Protein AF-A0A932FHX2-F1 (afdb_monomer)

Solvent-accessible surface area (backbone atoms only — not comparable to full-atom values): 9506 Å² total; per-residue (Å²): 110,70,67,60,50,51,52,53,51,50,49,50,50,60,70,70,46,79,75,86,64,74,35,73,62,34,55,29,79,72,41,33,51,66,53,54,38,64,79,37,70,92,52,62,41,68,72,23,31,58,41,79,40,75,70,59,49,22,28,48,18,42,68,48,44,92,53,86,52,43,35,56,42,77,34,84,57,17,76,20,73,84,25,29,39,27,40,31,41,42,43,36,64,62,86,53,55,62,47,43,71,24,90,70,18,44,25,28,40,21,81,89,62,50,29,33,20,24,47,88,32,40,18,36,41,41,68,82,29,15,75,35,76,30,11,34,30,16,23,14,36,38,23,41,94,86,21,37,33,33,38,28,53,60,42,77,31,82,33,56,70,47,40,54,82,93,43,89,91,59,66,78,59,78,35,99,55,72,86,120

Mean predicted aligned error: 5.81 Å

Nearest PDB structures (foldseek):
  5cxm-assembly2_D  TM=7.353E-01  e=5.040E-05  Synechocystis sp. PCC 6803 substr. Kazusa
  1g8j-assembly1_B  TM=6.253E-01  e=1.851E-04  Alcaligenes faecalis
  1rfs-assembly1_A  TM=6.704E-01  e=5.305E-04  Spinacia oleracea
  1g8k-assembly1_B  TM=5.925E-01  e=1.740E-04  Alcaligenes faecalis
  8ed4-assembly1_D  TM=5.096E-01  e=3.038E-04  Pseudorhizobium banfieldiae

Structure (mmCIF, N/CA/C/O backbone):
data_AF-A0A932FHX2-F1
#
_entry.id   AF-A0A932FHX2-F1
#
loop_
_atom_site.group_PDB
_atom_site.id
_atom_site.type_symbol
_atom_site.label_atom_id
_atom_site.label_alt_id
_atom_site.label_comp_id
_atom_site.label_asym_id
_atom_site.label_entity_id
_atom_site.label_seq_id
_atom_site.pdbx_PDB_ins_code
_atom_site.Cartn_x
_atom_site.Cartn_y
_atom_site.Cartn_z
_atom_site.occupancy
_atom_site.B_iso_or_equiv
_atom_site.auth_seq_id
_atom_site.auth_comp_id
_atom_site.auth_asym_id
_atom_site.auth_atom_id
_atom_site.pdbx_PDB_model_num
ATOM 1 N N . MET A 1 1 ? 13.760 -35.093 34.734 1.00 67.12 1 MET A N 1
ATOM 2 C CA . MET A 1 1 ? 12.750 -35.652 33.805 1.00 67.12 1 MET A CA 1
ATOM 3 C C . MET A 1 1 ? 11.421 -34.905 33.852 1.00 67.12 1 MET A C 1
ATOM 5 O O . MET A 1 1 ? 11.018 -34.406 32.815 1.00 67.12 1 MET A O 1
ATOM 9 N N . ALA A 1 2 ? 10.756 -34.786 35.012 1.00 79.25 2 ALA A N 1
ATOM 10 C CA . ALA A 1 2 ? 9.425 -34.166 35.101 1.00 79.25 2 AL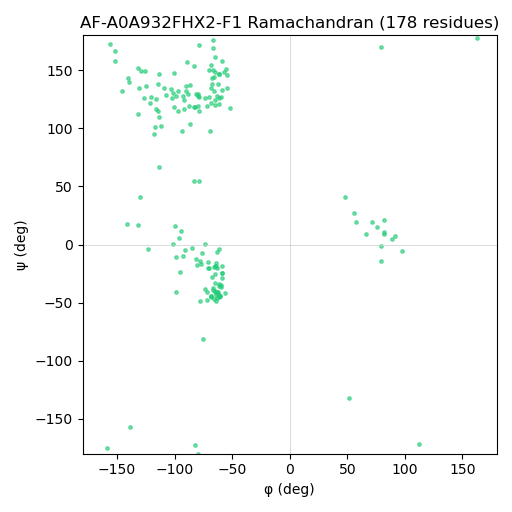A A CA 1
ATOM 11 C C . ALA A 1 2 ? 9.387 -32.690 34.655 1.00 79.25 2 ALA A C 1
ATOM 13 O O . ALA A 1 2 ? 8.542 -32.341 33.842 1.00 79.25 2 ALA A O 1
ATOM 14 N N . LEU A 1 3 ? 10.349 -31.866 35.098 1.00 80.75 3 LEU A N 1
ATOM 15 C CA . LEU A 1 3 ? 10.436 -30.449 34.712 1.00 80.75 3 LEU A CA 1
ATOM 16 C C . LEU A 1 3 ? 10.611 -30.262 33.193 1.00 80.75 3 LEU A C 1
ATOM 18 O O . LEU A 1 3 ? 9.906 -29.474 32.572 1.00 80.75 3 LEU A O 1
ATOM 22 N N . TRP A 1 4 ? 11.486 -31.065 32.589 1.00 83.75 4 TRP A N 1
ATOM 23 C CA . TRP A 1 4 ? 11.741 -31.041 31.148 1.00 83.75 4 TRP A CA 1
ATOM 24 C C . TRP A 1 4 ? 10.499 -31.435 30.337 1.00 83.75 4 TRP A C 1
ATOM 26 O O . TRP A 1 4 ? 10.177 -30.795 29.343 1.00 83.75 4 TRP A O 1
ATOM 36 N N . LEU A 1 5 ? 9.747 -32.443 30.793 1.00 85.88 5 LEU A N 1
ATOM 37 C CA . LEU A 1 5 ? 8.484 -32.819 30.153 1.00 85.88 5 LEU A CA 1
ATOM 38 C C . LEU A 1 5 ? 7.439 -31.704 30.261 1.00 85.88 5 LEU A C 1
ATOM 40 O O . LEU 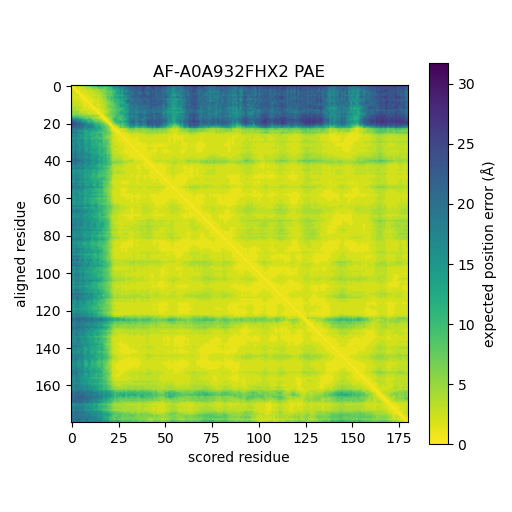A 1 5 ? 6.751 -31.443 29.280 1.00 85.88 5 LEU A O 1
ATOM 44 N N . THR A 1 6 ? 7.339 -31.014 31.403 1.00 85.19 6 THR A N 1
ATOM 45 C CA . THR A 1 6 ? 6.434 -29.862 31.553 1.00 85.19 6 THR A CA 1
ATOM 46 C C . THR A 1 6 ? 6.835 -28.666 30.695 1.00 85.19 6 THR A C 1
ATOM 48 O O . THR A 1 6 ? 5.956 -28.015 30.142 1.00 85.19 6 THR A O 1
ATOM 51 N N . GLU A 1 7 ? 8.127 -28.390 30.526 1.00 87.69 7 GLU A N 1
ATOM 52 C CA . GLU A 1 7 ? 8.603 -27.305 29.658 1.00 87.69 7 GLU A CA 1
ATOM 53 C C . GLU A 1 7 ? 8.344 -27.613 28.180 1.00 87.69 7 GLU A C 1
ATOM 55 O O . GLU A 1 7 ? 7.834 -26.766 27.447 1.00 87.69 7 GLU A O 1
ATOM 60 N N . VAL A 1 8 ? 8.628 -28.843 27.744 1.00 88.06 8 VAL A N 1
ATOM 61 C CA . VAL A 1 8 ? 8.413 -29.276 26.356 1.00 88.06 8 VAL A CA 1
ATOM 62 C C . VAL A 1 8 ? 6.923 -29.353 26.025 1.00 88.06 8 VAL A C 1
ATOM 64 O O . VAL A 1 8 ? 6.510 -28.846 24.981 1.00 88.06 8 VAL A O 1
ATOM 67 N N . LEU A 1 9 ? 6.099 -29.937 26.902 1.00 86.62 9 LEU A N 1
ATOM 68 C CA . LEU A 1 9 ? 4.645 -30.002 26.713 1.00 86.62 9 LEU A CA 1
ATOM 69 C C . LEU A 1 9 ? 3.999 -28.619 26.817 1.00 86.62 9 LEU A C 1
ATOM 71 O O . LEU A 1 9 ? 3.186 -28.264 25.972 1.00 86.62 9 LEU A O 1
ATOM 75 N N . GLY A 1 10 ? 4.385 -27.810 27.803 1.00 86.25 10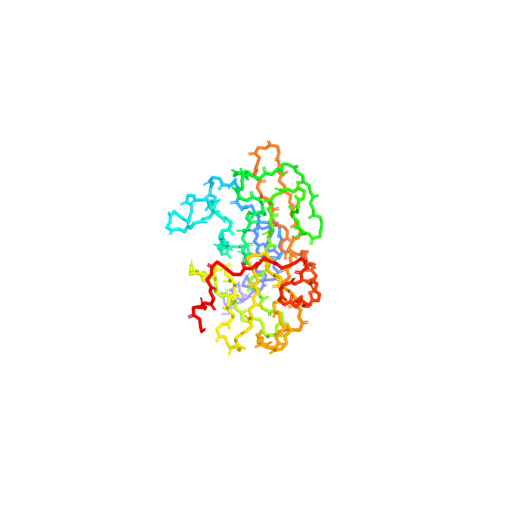 GLY A N 1
ATOM 76 C CA . GLY A 1 10 ? 3.894 -26.439 27.937 1.00 86.25 10 GLY A CA 1
ATOM 77 C C . GLY A 1 10 ? 4.262 -25.576 26.728 1.00 86.25 10 GLY A C 1
ATOM 78 O O . GLY A 1 10 ? 3.410 -24.870 26.196 1.00 86.25 10 GLY A O 1
ATOM 79 N N . GLY A 1 11 ? 5.500 -25.687 26.236 1.00 84.31 11 GLY A N 1
ATOM 80 C CA . GLY A 1 11 ? 5.973 -24.972 25.050 1.00 84.31 11 GLY A CA 1
ATOM 81 C C . GLY A 1 11 ? 5.269 -25.400 23.761 1.00 84.31 11 GLY A C 1
ATOM 82 O O . GLY A 1 11 ? 4.816 -24.547 22.999 1.00 84.31 11 GLY A O 1
ATOM 83 N N . THR A 1 12 ? 5.127 -26.708 23.522 1.00 85.94 12 THR A N 1
ATOM 84 C CA . THR A 1 12 ? 4.408 -27.237 22.345 1.00 85.94 12 THR A CA 1
ATOM 85 C C . THR A 1 12 ? 2.925 -26.894 22.370 1.00 85.94 12 THR A C 1
ATOM 87 O O . THR A 1 12 ? 2.391 -26.485 21.341 1.00 85.94 12 THR A O 1
ATOM 90 N N . LEU A 1 13 ? 2.265 -26.981 23.527 1.00 82.75 13 LEU A N 1
ATOM 91 C CA . LEU A 1 13 ? 0.872 -26.560 23.667 1.00 82.75 13 LEU A CA 1
ATOM 92 C C . LEU A 1 13 ? 0.717 -25.061 23.422 1.00 82.75 13 LEU A C 1
ATOM 94 O O . LEU A 1 13 ? -0.174 -24.683 22.676 1.00 82.75 13 LEU A O 1
ATOM 98 N N . ASN A 1 14 ? 1.600 -24.219 23.964 1.00 79.06 14 ASN A N 1
ATOM 99 C CA . ASN A 1 14 ? 1.560 -22.773 23.733 1.00 79.06 14 ASN A CA 1
ATOM 100 C C . ASN A 1 14 ? 1.822 -22.395 22.263 1.00 79.06 14 ASN A C 1
ATOM 102 O O . ASN A 1 14 ? 1.255 -21.431 21.765 1.00 79.06 14 ASN A O 1
ATOM 106 N N . PHE A 1 15 ? 2.656 -23.160 21.553 1.00 77.25 15 PHE A N 1
ATOM 107 C CA . PHE A 1 15 ? 2.904 -22.963 20.122 1.00 77.25 15 PHE A CA 1
ATOM 108 C C . PHE A 1 15 ? 1.725 -23.414 19.247 1.00 77.25 15 PHE A C 1
ATOM 110 O O . PHE A 1 15 ? 1.417 -22.777 18.243 1.00 77.25 15 PHE A O 1
ATOM 117 N N . LEU A 1 16 ? 1.068 -24.517 19.618 1.00 81.38 16 LEU A N 1
ATOM 118 C CA . LEU A 1 16 ? -0.097 -25.046 18.906 1.00 81.38 16 LEU A CA 1
ATOM 119 C C . LEU A 1 16 ? -1.397 -24.317 19.273 1.00 81.38 16 LEU A C 1
ATOM 121 O O . LEU A 1 16 ? -2.378 -24.429 18.537 1.00 81.38 16 LEU A O 1
ATOM 125 N N . TRP A 1 17 ? -1.424 -23.578 20.387 1.00 79.88 17 TRP A N 1
ATOM 126 C CA . TRP A 1 17 ? -2.587 -22.799 20.785 1.00 79.88 17 TRP A CA 1
ATOM 127 C C . TRP A 1 17 ? -2.733 -21.590 19.857 1.00 79.88 17 TRP A C 1
ATOM 129 O O . TRP A 1 17 ? -1.833 -20.749 19.801 1.00 79.88 17 TRP A O 1
ATOM 139 N N . PRO A 1 18 ? -3.851 -21.460 19.122 1.00 67.25 18 PRO A N 1
ATOM 140 C CA . PRO A 1 18 ? -4.055 -20.309 18.263 1.00 67.25 18 PRO A CA 1
ATOM 141 C C . PRO A 1 18 ? -4.076 -19.050 19.127 1.00 67.25 18 PRO A C 1
ATOM 143 O O . PRO A 1 18 ? -4.904 -18.902 20.031 1.00 67.25 18 PRO A O 1
ATOM 146 N N . ASN A 1 19 ? -3.152 -18.135 18.844 1.00 58.00 19 ASN A N 1
ATOM 147 C CA . ASN A 1 19 ? -3.157 -16.819 19.453 1.00 58.00 19 ASN A CA 1
ATOM 148 C C . ASN A 1 19 ? -4.371 -16.063 18.892 1.00 58.00 19 ASN A C 1
ATOM 150 O O . ASN A 1 19 ? -4.338 -15.540 17.783 1.00 58.00 19 ASN A O 1
ATOM 154 N N . LEU A 1 20 ? -5.476 -16.056 19.641 1.00 58.84 20 LEU A N 1
ATOM 155 C CA . LEU A 1 20 ? -6.701 -15.313 19.310 1.00 58.84 20 LEU A CA 1
ATOM 156 C C . LEU A 1 20 ? -6.536 -13.795 19.521 1.00 58.84 20 LEU A C 1
ATOM 158 O O . LEU A 1 20 ? -7.479 -13.032 19.315 1.00 58.84 20 LEU A O 1
ATOM 162 N N . SER A 1 21 ? -5.352 -13.355 19.955 1.00 56.81 21 SER A N 1
ATOM 163 C CA . SER A 1 21 ? -5.002 -11.949 20.108 1.00 56.81 21 SER A CA 1
ATOM 164 C C . SER A 1 21 ? -4.627 -11.351 18.746 1.00 56.81 21 SER A C 1
ATOM 166 O O . SER A 1 21 ? -3.858 -11.930 17.983 1.00 56.81 21 SER A O 1
ATOM 168 N N . GLY A 1 22 ? -5.241 -10.209 18.417 1.00 61.81 22 GLY A N 1
ATOM 169 C CA . GLY A 1 22 ? -5.153 -9.557 17.110 1.00 61.81 22 GLY A CA 1
ATOM 170 C C . GLY A 1 22 ? -3.712 -9.354 16.643 1.00 61.81 22 GLY A C 1
ATOM 171 O O . GLY A 1 22 ? -2.934 -8.633 17.263 1.00 61.81 22 GLY A O 1
ATOM 172 N N . GLY A 1 23 ? -3.374 -9.993 15.530 1.00 75.56 23 GLY A N 1
ATOM 173 C CA . GLY A 1 23 ? -2.055 -9.958 14.918 1.00 75.56 23 GLY A CA 1
ATOM 174 C C . GLY A 1 23 ? -2.136 -10.325 13.442 1.00 75.56 23 GLY A C 1
ATOM 175 O O . GLY A 1 23 ? -3.222 -10.506 12.882 1.00 75.56 23 GLY A O 1
ATOM 176 N N . PHE A 1 24 ? -0.974 -10.425 12.801 1.00 85.94 24 PHE A N 1
ATOM 177 C CA . PHE A 1 24 ? -0.887 -10.819 11.401 1.00 85.94 24 PHE A CA 1
ATOM 178 C C . PHE A 1 24 ? -1.511 -12.206 11.167 1.00 85.94 24 PHE A C 1
ATOM 180 O O . PHE A 1 24 ? -1.243 -13.147 11.909 1.00 85.94 24 PHE A O 1
ATOM 187 N N . GLY A 1 25 ? -2.344 -12.324 10.133 1.00 87.81 25 GLY A N 1
ATOM 188 C CA . GLY A 1 25 ? -3.204 -13.484 9.877 1.00 87.81 25 GLY A CA 1
ATOM 189 C C . GLY A 1 25 ? -4.646 -13.318 10.375 1.00 87.81 25 GLY A C 1
ATOM 190 O O . GLY A 1 25 ? -5.484 -14.167 10.085 1.00 87.81 25 GLY A O 1
ATOM 191 N N . GLY A 1 26 ? -4.959 -12.219 11.070 1.00 91.44 26 GLY A N 1
ATOM 192 C CA . GLY A 1 26 ? -6.311 -11.858 11.496 1.00 91.44 26 GLY A CA 1
ATOM 193 C C . GLY A 1 26 ? -6.607 -10.366 11.334 1.00 91.44 26 GLY A C 1
ATOM 194 O O . GLY A 1 26 ? -5.982 -9.666 10.531 1.00 91.44 26 GLY A O 1
ATOM 195 N N . LYS A 1 27 ? -7.580 -9.869 12.105 1.00 94.88 27 LYS A N 1
ATOM 196 C CA . LYS A 1 27 ? -7.951 -8.449 12.120 1.00 94.88 27 LYS A CA 1
ATOM 197 C C . LYS A 1 27 ? -6.974 -7.642 12.972 1.00 94.88 27 LYS A C 1
ATOM 199 O O . LYS A 1 27 ? -6.757 -7.959 14.139 1.00 94.88 27 LYS A O 1
ATOM 204 N N . VAL A 1 28 ? -6.440 -6.576 12.389 1.00 96.00 28 VAL A N 1
ATOM 205 C CA . VAL A 1 28 ? -5.505 -5.642 13.014 1.00 96.00 28 VAL A CA 1
ATOM 206 C C . VAL A 1 28 ? -6.117 -4.247 12.981 1.00 96.00 28 VAL A C 1
ATOM 208 O O . VAL A 1 28 ? -6.448 -3.731 11.913 1.00 96.00 28 VAL A O 1
ATOM 211 N N . VAL A 1 29 ? -6.278 -3.639 14.155 1.00 97.06 29 VAL A N 1
ATOM 212 C CA . VAL A 1 29 ? -6.740 -2.252 14.280 1.00 97.06 29 VAL A CA 1
ATOM 213 C C . VAL A 1 29 ? -5.562 -1.322 14.000 1.00 97.06 29 VAL A C 1
ATOM 215 O O . VAL A 1 29 ? -4.494 -1.479 14.590 1.00 97.06 29 VAL A O 1
ATOM 218 N N . ILE A 1 30 ? -5.754 -0.383 13.076 1.00 96.88 30 ILE A N 1
ATOM 219 C CA . ILE A 1 30 ? -4.737 0.583 12.646 1.00 96.88 30 ILE A CA 1
ATOM 220 C C . ILE A 1 30 ? -4.930 1.932 13.344 1.00 96.88 30 ILE A C 1
ATOM 222 O O . ILE A 1 30 ? -3.947 2.545 13.748 1.00 96.88 30 ILE A O 1
ATOM 226 N N . GLY A 1 31 ? -6.181 2.381 13.484 1.00 97.50 31 GLY A N 1
ATOM 227 C CA . GLY A 1 31 ? -6.521 3.712 13.995 1.00 97.50 31 GLY A CA 1
ATOM 228 C C . GLY A 1 31 ? -7.135 4.618 12.928 1.00 97.50 31 GLY A C 1
ATOM 229 O O . GLY A 1 31 ? -7.470 4.176 11.826 1.00 97.50 31 GLY A O 1
ATOM 230 N N . THR A 1 32 ? -7.305 5.888 13.273 1.00 98.31 32 THR A N 1
ATOM 231 C CA . THR A 1 32 ? -7.802 6.936 12.375 1.00 98.31 32 THR A CA 1
ATOM 232 C C . THR A 1 32 ? -6.709 7.438 11.429 1.00 98.31 32 THR A C 1
ATOM 234 O O . THR A 1 32 ? -5.525 7.117 11.572 1.00 98.31 32 THR A O 1
ATOM 237 N N . PHE A 1 33 ? -7.080 8.267 10.450 1.00 98.00 33 PHE A N 1
ATOM 238 C CA . PHE A 1 33 ? -6.090 8.906 9.581 1.00 98.00 33 PHE A CA 1
ATOM 239 C C . PHE A 1 33 ? -5.125 9.816 10.359 1.00 98.00 33 PHE A C 1
ATOM 241 O O . PHE A 1 33 ? -3.933 9.874 10.044 1.00 98.00 33 PHE A O 1
ATOM 248 N N . ASP A 1 34 ? -5.616 10.496 11.395 1.00 97.69 34 ASP A N 1
ATOM 249 C CA . ASP A 1 34 ? -4.790 11.348 12.249 1.00 97.69 34 ASP A CA 1
ATOM 250 C C . ASP A 1 34 ? -3.781 10.533 13.062 1.00 97.69 34 ASP A C 1
ATOM 252 O O . ASP A 1 34 ? -2.612 10.920 13.126 1.00 97.69 34 ASP A O 1
ATOM 256 N N . ASP A 1 35 ? -4.175 9.362 13.569 1.00 97.31 35 ASP A N 1
ATOM 257 C CA . ASP A 1 35 ? -3.254 8.439 14.243 1.00 97.31 35 ASP A CA 1
ATOM 258 C C . ASP A 1 35 ? -2.132 7.991 13.296 1.00 97.31 35 ASP A C 1
ATOM 260 O O . ASP A 1 35 ? -0.951 8.011 13.651 1.00 97.31 35 ASP A O 1
ATOM 264 N N . VAL A 1 36 ? -2.478 7.643 12.049 1.00 97.00 36 VAL A N 1
ATOM 265 C CA . VAL A 1 36 ? -1.499 7.232 11.029 1.00 97.00 36 VAL A CA 1
ATOM 266 C C . VAL A 1 36 ? -0.521 8.363 10.702 1.00 97.00 36 VAL A C 1
ATOM 268 O O . VAL A 1 36 ? 0.682 8.106 10.583 1.00 97.00 36 VAL A O 1
ATOM 271 N N . LYS A 1 37 ? -0.996 9.611 10.595 1.00 96.44 37 LYS A N 1
ATOM 272 C CA . LYS A 1 37 ? -0.127 10.789 10.430 1.00 96.44 37 LYS A CA 1
ATOM 273 C C . LYS A 1 37 ? 0.785 10.985 11.638 1.00 96.44 37 LYS A C 1
ATOM 275 O O . LYS A 1 37 ? 1.981 11.197 11.454 1.00 96.44 37 LYS A O 1
ATOM 280 N N . LEU A 1 38 ? 0.248 10.893 12.854 1.00 96.12 38 LEU A N 1
ATOM 281 C CA . LEU A 1 38 ? 1.005 11.104 14.087 1.00 96.12 38 LEU A CA 1
ATOM 282 C C . LEU A 1 38 ? 2.134 10.076 14.239 1.00 96.12 38 LEU A C 1
ATOM 284 O O . LEU A 1 38 ? 3.267 10.448 14.542 1.00 96.12 38 LEU A O 1
ATOM 288 N N . MET A 1 39 ? 1.855 8.804 13.940 1.00 93.69 39 MET A N 1
ATOM 289 C CA . MET A 1 39 ? 2.853 7.726 13.936 1.00 93.69 39 MET A CA 1
ATOM 290 C C . MET A 1 39 ? 3.955 7.913 12.876 1.00 93.69 39 MET A C 1
ATOM 292 O O . MET A 1 39 ? 5.009 7.289 12.974 1.00 93.69 39 MET A O 1
ATOM 296 N N . ASN A 1 40 ? 3.727 8.752 11.861 1.00 94.81 40 ASN A N 1
ATOM 297 C CA . ASN A 1 40 ? 4.613 8.961 10.713 1.00 94.81 40 ASN A CA 1
ATOM 298 C C . ASN A 1 40 ? 4.882 10.455 10.471 1.00 94.81 40 ASN A C 1
ATOM 300 O O . ASN A 1 40 ? 4.906 10.909 9.328 1.00 94.81 40 ASN A O 1
ATOM 304 N N . SER A 1 41 ? 5.082 11.226 11.541 1.00 93.62 41 SER A N 1
ATOM 305 C CA . SER A 1 41 ? 5.144 12.697 11.509 1.00 93.62 41 SER A CA 1
ATOM 306 C C . SER A 1 41 ? 6.229 13.294 10.600 1.00 93.62 41 SER A C 1
ATOM 308 O O . SER A 1 41 ? 6.145 14.460 10.224 1.00 93.62 41 SER A O 1
ATOM 310 N N . THR A 1 42 ? 7.237 12.509 10.216 1.00 94.62 42 THR A N 1
ATOM 311 C CA . THR A 1 42 ? 8.319 12.912 9.303 1.00 94.62 42 THR A CA 1
ATOM 312 C C . THR A 1 42 ? 8.021 12.629 7.829 1.00 94.62 42 THR A C 1
ATOM 314 O O . THR A 1 42 ? 8.829 12.974 6.966 1.00 94.62 42 THR A O 1
ATOM 317 N N . LEU A 1 43 ? 6.893 11.985 7.521 1.00 96.44 43 LEU A N 1
ATOM 318 C CA . LEU A 1 43 ? 6.533 11.543 6.178 1.00 96.44 43 LEU A CA 1
ATOM 319 C C . LEU A 1 43 ? 5.313 12.316 5.648 1.00 96.44 43 LEU A C 1
ATOM 321 O O . LEU A 1 43 ? 4.393 12.623 6.408 1.00 96.44 43 LEU A O 1
ATOM 325 N N . PRO A 1 44 ? 5.235 12.576 4.329 1.00 97.12 44 PRO A N 1
ATOM 326 C CA . PRO A 1 44 ? 4.131 13.314 3.716 1.00 97.12 44 PRO A CA 1
ATOM 327 C C . PRO A 1 44 ? 2.874 12.439 3.528 1.00 97.12 44 PRO A C 1
ATOM 329 O O . PRO A 1 44 ? 2.336 12.310 2.428 1.00 97.12 44 PRO A O 1
ATOM 332 N N . ILE A 1 45 ? 2.383 11.816 4.607 1.00 97.50 45 ILE A N 1
ATOM 333 C CA . ILE A 1 45 ? 1.208 10.922 4.587 1.00 97.50 45 ILE A CA 1
ATOM 334 C C . ILE A 1 45 ? -0.043 11.657 4.088 1.00 97.50 45 ILE A C 1
ATOM 336 O O . ILE A 1 45 ? -0.831 11.105 3.321 1.00 97.50 45 ILE A O 1
ATOM 340 N N . ALA A 1 46 ? -0.175 12.935 4.456 1.00 96.81 46 ALA A N 1
ATOM 341 C CA . ALA A 1 46 ? -1.250 13.829 4.025 1.00 96.81 46 ALA A CA 1
ATOM 342 C C . ALA A 1 46 ? -1.319 14.011 2.497 1.00 96.81 46 ALA A C 1
ATOM 344 O O . ALA A 1 46 ? -2.381 14.287 1.951 1.00 96.81 46 ALA A O 1
ATOM 345 N N . GLU A 1 47 ? -0.201 13.800 1.798 1.00 96.69 47 GLU A N 1
ATOM 346 C CA . GLU A 1 47 ? -0.100 13.872 0.339 1.00 96.69 47 GLU A CA 1
ATOM 347 C C . GLU A 1 47 ? -0.277 12.499 -0.342 1.00 96.69 47 GLU A C 1
ATOM 349 O O . GLU A 1 47 ? 0.022 12.342 -1.530 1.00 96.69 47 GLU A O 1
ATOM 354 N N . GLY A 1 48 ? -0.722 11.483 0.403 1.00 96.69 48 GLY A N 1
ATOM 355 C CA . GLY A 1 48 ? -0.915 10.121 -0.093 1.00 96.69 48 GLY A CA 1
ATOM 356 C C . GLY A 1 48 ? 0.359 9.277 -0.136 1.00 96.69 48 GLY A C 1
ATOM 357 O O . GLY A 1 48 ? 0.406 8.305 -0.894 1.00 96.69 48 GLY A O 1
ATOM 358 N N . PHE A 1 49 ? 1.393 9.640 0.631 1.00 98.00 49 PHE A N 1
ATOM 359 C CA . PHE A 1 49 ? 2.592 8.814 0.783 1.00 98.00 49 PHE A CA 1
ATOM 360 C C . PHE A 1 49 ? 2.275 7.515 1.549 1.00 98.00 49 PHE A C 1
ATOM 362 O O . PHE A 1 49 ? 1.543 7.574 2.540 1.00 98.00 49 PHE A O 1
ATOM 369 N N . PRO A 1 50 ? 2.813 6.349 1.141 1.00 97.94 50 PRO A N 1
ATOM 370 C CA . PRO A 1 50 ? 2.546 5.095 1.840 1.00 97.94 50 PRO A CA 1
ATOM 371 C C . PRO A 1 50 ? 3.099 5.083 3.274 1.00 97.94 50 PRO A C 1
ATOM 373 O O . PRO A 1 50 ? 4.309 5.184 3.476 1.00 97.94 50 PRO A O 1
ATOM 376 N N . SER A 1 51 ? 2.225 4.905 4.268 1.00 97.50 51 SER A N 1
ATOM 377 C CA . SER A 1 51 ? 2.612 4.695 5.670 1.00 97.50 51 SER A CA 1
ATOM 378 C C . SER A 1 51 ? 2.820 3.208 5.937 1.00 97.50 51 SER A C 1
ATOM 380 O O . SER A 1 51 ? 1.953 2.407 5.605 1.00 97.50 51 SER A O 1
ATOM 382 N N . TYR A 1 52 ? 3.945 2.810 6.533 1.00 97.31 52 TYR A N 1
ATOM 383 C CA . TYR A 1 52 ? 4.186 1.407 6.880 1.00 97.31 52 TYR A CA 1
ATOM 384 C C . TYR A 1 52 ? 3.711 1.095 8.301 1.00 97.31 52 TYR A C 1
ATOM 386 O O . TYR A 1 52 ? 4.183 1.698 9.262 1.00 97.31 52 TYR A O 1
ATOM 394 N N . VAL A 1 53 ? 2.842 0.093 8.435 1.00 96.44 53 VAL A N 1
ATOM 395 C CA . VAL A 1 53 ? 2.309 -0.372 9.717 1.00 96.44 53 VAL A CA 1
ATOM 396 C C . VAL A 1 53 ? 2.815 -1.788 9.997 1.00 96.44 53 VAL A C 1
ATOM 398 O O . VAL A 1 53 ? 2.446 -2.753 9.323 1.00 96.44 53 VAL A O 1
ATOM 401 N N . GLN A 1 54 ? 3.711 -1.901 10.984 1.00 94.69 54 GLN A N 1
ATOM 402 C CA . GLN A 1 54 ? 4.492 -3.115 11.254 1.00 94.69 54 GLN A CA 1
ATOM 403 C C . GLN A 1 54 ? 3.640 -4.317 11.671 1.00 94.69 54 GLN A C 1
ATOM 405 O O . GLN A 1 54 ? 3.805 -5.392 11.104 1.00 94.69 54 GLN A O 1
ATOM 410 N N . ASN A 1 55 ? 2.717 -4.141 12.620 1.00 93.00 55 ASN A N 1
ATOM 411 C CA . ASN A 1 55 ? 1.858 -5.219 13.130 1.00 93.00 55 ASN A CA 1
ATOM 412 C C . ASN A 1 55 ? 0.899 -5.785 12.064 1.00 93.00 55 ASN A C 1
ATOM 414 O O . ASN A 1 55 ? 0.510 -6.947 12.148 1.00 93.00 55 ASN A O 1
ATOM 418 N N . ALA A 1 56 ? 0.550 -4.990 11.048 1.00 95.69 56 ALA A N 1
ATOM 419 C CA . ALA A 1 56 ? -0.268 -5.418 9.914 1.00 95.69 56 ALA A CA 1
ATOM 420 C C . ALA A 1 56 ? 0.557 -5.924 8.717 1.00 95.69 56 ALA A C 1
ATOM 422 O O . ALA A 1 56 ? -0.016 -6.444 7.761 1.00 95.69 56 ALA A O 1
ATOM 423 N N . HIS A 1 57 ? 1.886 -5.748 8.730 1.00 97.00 57 HIS A N 1
ATOM 424 C CA . HIS A 1 57 ? 2.751 -5.967 7.566 1.00 97.00 57 HIS A CA 1
ATOM 425 C C . HIS A 1 57 ? 2.197 -5.298 6.296 1.00 97.00 57 HIS A C 1
ATOM 427 O O . HIS A 1 57 ? 2.216 -5.877 5.206 1.00 97.00 57 HIS A O 1
ATOM 433 N N . ALA A 1 58 ? 1.673 -4.082 6.434 1.00 97.88 58 ALA A N 1
ATOM 434 C CA . ALA A 1 58 ? 0.936 -3.408 5.376 1.00 97.88 58 ALA A CA 1
ATOM 435 C C . ALA A 1 58 ? 1.416 -1.970 5.183 1.00 97.88 58 ALA A C 1
ATOM 437 O O . ALA A 1 58 ? 1.874 -1.322 6.124 1.00 97.88 58 ALA A O 1
ATOM 438 N N . PHE A 1 59 ? 1.270 -1.467 3.960 1.00 98.50 59 PHE A N 1
ATOM 439 C CA . PHE A 1 59 ? 1.266 -0.036 3.705 1.00 98.50 59 PHE A CA 1
ATOM 440 C C . PHE A 1 59 ? -0.170 0.478 3.724 1.00 98.50 59 PHE A C 1
ATOM 442 O O . PHE A 1 59 ? -1.021 -0.051 3.013 1.00 98.50 59 PHE A O 1
ATOM 449 N N . ILE A 1 60 ? -0.434 1.513 4.510 1.00 98.31 60 ILE A N 1
ATOM 450 C CA . ILE A 1 60 ? -1.716 2.210 4.567 1.00 98.31 60 ILE A CA 1
ATOM 451 C C . ILE A 1 60 ? -1.581 3.479 3.738 1.00 98.31 60 ILE A C 1
ATOM 453 O O . ILE A 1 60 ? -0.726 4.325 4.016 1.00 98.31 60 ILE A O 1
ATOM 457 N N . VAL A 1 61 ? -2.386 3.583 2.682 1.00 98.25 61 VAL A N 1
ATOM 458 C CA . VAL A 1 61 ? -2.272 4.672 1.710 1.00 98.25 61 VAL A CA 1
ATOM 459 C C . VAL A 1 61 ? -3.613 5.366 1.530 1.00 98.25 61 VAL A C 1
ATOM 461 O O . VAL A 1 61 ? -4.608 4.722 1.206 1.00 98.25 61 VAL A O 1
ATOM 464 N N . LEU A 1 62 ? -3.625 6.687 1.703 1.00 98.12 62 LEU A N 1
ATOM 465 C CA . LEU A 1 62 ? -4.781 7.536 1.418 1.00 98.12 62 LEU A CA 1
ATOM 466 C C . LEU A 1 62 ? -5.001 7.610 -0.100 1.00 98.12 62 LEU A C 1
ATOM 468 O O . LEU A 1 62 ? -4.061 7.908 -0.841 1.00 98.12 62 LEU A O 1
ATOM 472 N N . ILE A 1 63 ? -6.207 7.322 -0.588 1.00 97.69 63 ILE A N 1
ATOM 473 C CA . ILE A 1 63 ? -6.467 7.260 -2.037 1.00 97.69 63 ILE A CA 1
ATOM 474 C C . ILE A 1 63 ? -6.601 8.651 -2.638 1.00 97.69 63 ILE A C 1
ATOM 476 O O . ILE A 1 63 ? -5.935 8.931 -3.632 1.00 97.69 63 ILE A O 1
ATOM 480 N N . ASP A 1 64 ? -7.396 9.517 -2.028 1.00 97.50 64 ASP A N 1
ATOM 481 C CA . ASP A 1 64 ? -7.597 10.904 -2.422 1.00 97.50 64 ASP A CA 1
ATOM 482 C C . ASP A 1 64 ? -6.989 11.841 -1.363 1.00 97.50 64 ASP A C 1
ATOM 484 O O . ASP A 1 64 ? -7.592 12.072 -0.314 1.00 97.50 64 ASP A O 1
ATOM 488 N N . PRO A 1 65 ? -5.795 12.408 -1.622 1.00 96.25 65 PRO A N 1
ATOM 489 C CA . PRO A 1 65 ? -5.139 13.339 -0.707 1.00 96.25 65 PRO A CA 1
ATOM 490 C C . PRO A 1 65 ? -5.888 14.657 -0.483 1.00 96.25 65 PRO A C 1
ATOM 492 O O . P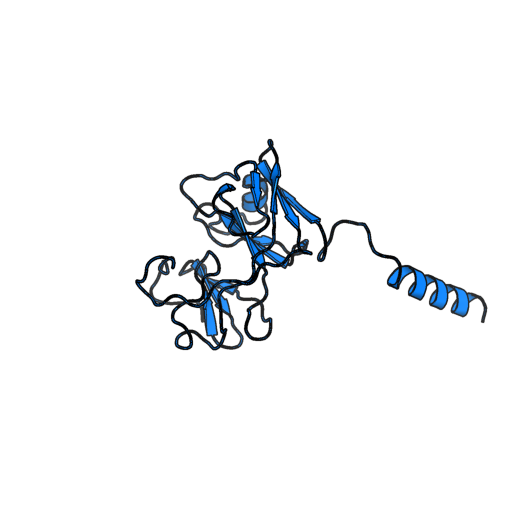RO A 1 65 ? -5.576 15.363 0.475 1.00 96.25 65 PRO A O 1
ATOM 495 N N . SER A 1 66 ? -6.856 15.008 -1.341 1.00 96.81 66 SER A N 1
ATOM 496 C CA . SER A 1 66 ? -7.683 16.206 -1.139 1.00 96.81 66 SER A CA 1
ATOM 497 C C . SER A 1 66 ? -8.663 16.043 0.026 1.00 96.81 66 SER A C 1
ATOM 499 O O . SER A 1 66 ? -9.100 17.033 0.614 1.00 96.81 66 SER A O 1
ATOM 501 N N . ARG A 1 67 ? -8.950 14.793 0.410 1.00 96.62 67 ARG A N 1
ATOM 502 C CA . ARG A 1 67 ? -9.822 14.425 1.519 1.00 96.62 67 ARG A CA 1
ATOM 503 C C . ARG A 1 67 ? -9.021 13.658 2.567 1.00 96.62 67 ARG A C 1
ATOM 505 O O . ARG A 1 67 ? -8.820 12.455 2.468 1.00 96.62 67 ARG A O 1
ATOM 512 N N . GLN A 1 68 ? -8.539 14.364 3.580 1.00 96.50 68 GLN A N 1
ATOM 513 C CA . GLN A 1 68 ? -7.632 13.828 4.602 1.00 96.50 68 GLN A CA 1
ATOM 514 C C . GLN A 1 68 ? -8.361 13.078 5.726 1.00 96.50 68 GLN A C 1
ATOM 516 O O . GLN A 1 68 ? -8.200 13.390 6.901 1.00 96.50 68 GLN A O 1
ATOM 521 N N . GLU A 1 69 ? -9.171 12.089 5.362 1.00 97.12 69 GLU A N 1
ATOM 522 C CA . GLU A 1 69 ? -9.913 11.242 6.298 1.00 97.12 69 GLU A CA 1
ATOM 523 C C . GLU A 1 69 ? -10.170 9.851 5.706 1.00 97.12 69 GLU A C 1
ATOM 525 O O . GLU A 1 69 ? -10.181 9.667 4.483 1.00 97.12 69 GLU A O 1
ATOM 530 N N . PHE A 1 70 ? -10.407 8.876 6.584 1.00 98.38 70 PHE A N 1
ATOM 531 C CA . PHE A 1 70 ? -10.936 7.569 6.205 1.00 98.38 70 PHE A CA 1
ATOM 532 C C . PHE A 1 70 ? -12.460 7.605 6.252 1.00 98.38 70 PHE A C 1
ATOM 534 O O . PHE A 1 70 ? -13.042 8.144 7.190 1.00 98.38 70 PHE A O 1
ATOM 541 N N . LEU A 1 71 ? -13.107 7.029 5.241 1.00 98.31 71 LEU A N 1
ATOM 542 C CA . LEU A 1 71 ? -14.561 7.054 5.120 1.00 98.31 71 LEU A CA 1
ATOM 543 C C . LEU A 1 71 ? -15.166 5.763 5.660 1.00 98.31 71 LEU A C 1
ATOM 545 O O . LEU A 1 71 ? -14.700 4.692 5.261 1.00 98.31 71 LEU A O 1
ATOM 549 N N . PRO A 1 72 ? -16.209 5.845 6.509 1.00 98.44 72 PRO A N 1
ATOM 550 C CA . PRO A 1 72 ? -16.885 4.669 7.033 1.00 98.44 72 PRO A CA 1
ATOM 551 C C . PRO A 1 72 ? -17.356 3.740 5.915 1.00 98.44 72 PRO A C 1
ATOM 553 O O . PRO A 1 72 ? -17.947 4.178 4.926 1.00 98.44 72 PRO A O 1
ATOM 556 N N . GLY A 1 73 ? -17.120 2.443 6.076 1.00 97.88 73 GLY A N 1
ATOM 557 C CA . GLY A 1 73 ? -17.464 1.458 5.060 1.00 97.88 73 GLY A CA 1
ATOM 558 C C . GLY A 1 73 ? -16.755 0.127 5.251 1.00 97.88 73 GLY A C 1
ATOM 559 O O . GLY A 1 73 ? -15.960 -0.066 6.166 1.00 97.88 73 GLY A O 1
ATOM 560 N N . THR A 1 74 ? -17.065 -0.827 4.381 1.00 97.88 74 THR A N 1
ATOM 561 C CA . THR A 1 74 ? -16.410 -2.138 4.333 1.00 97.88 74 THR A CA 1
ATOM 562 C C . THR A 1 74 ? -16.008 -2.435 2.902 1.00 97.88 74 THR A C 1
ATOM 564 O O . THR A 1 74 ? -16.813 -2.276 1.987 1.00 97.88 74 THR A O 1
ATOM 567 N N . ASP A 1 75 ? -14.783 -2.916 2.718 1.00 97.62 75 ASP A N 1
ATOM 568 C CA . ASP A 1 75 ? -14.289 -3.391 1.435 1.00 97.62 75 ASP A CA 1
ATOM 569 C C . ASP A 1 75 ? -13.614 -4.753 1.597 1.00 97.62 75 ASP A C 1
ATOM 571 O O . ASP A 1 75 ? -12.545 -4.893 2.195 1.00 97.62 75 ASP A O 1
ATOM 575 N N . THR A 1 76 ? -14.246 -5.775 1.024 1.00 96.44 76 THR A N 1
ATOM 576 C CA . THR A 1 76 ? -13.751 -7.154 1.045 1.00 96.44 76 THR A CA 1
ATOM 577 C C . THR A 1 76 ? -12.618 -7.405 0.056 1.00 96.44 76 THR A C 1
ATOM 579 O O . THR A 1 76 ? -11.935 -8.418 0.169 1.00 96.44 76 THR A O 1
ATOM 582 N N . THR A 1 77 ? -12.421 -6.521 -0.922 1.00 96.56 77 THR A N 1
ATOM 583 C CA . THR A 1 77 ? -11.397 -6.655 -1.968 1.00 96.56 77 THR A CA 1
ATOM 584 C C . THR A 1 77 ? -10.113 -5.905 -1.628 1.00 96.56 77 THR A C 1
ATOM 586 O O . THR A 1 77 ? -9.046 -6.262 -2.126 1.00 96.56 77 THR A O 1
ATOM 589 N N . GLY A 1 78 ? -10.196 -4.882 -0.777 1.00 95.50 78 GLY A N 1
ATOM 590 C CA . GLY A 1 78 ? -9.066 -4.013 -0.459 1.00 95.50 78 GLY A CA 1
ATOM 591 C C . GLY A 1 78 ? -8.734 -3.000 -1.553 1.00 95.50 78 GLY A C 1
ATOM 592 O O . GLY A 1 78 ? -7.641 -2.436 -1.548 1.00 95.50 78 GLY A O 1
ATOM 593 N N . ASP A 1 79 ? -9.632 -2.770 -2.516 1.00 96.12 79 ASP A N 1
ATOM 594 C CA . ASP A 1 79 ? -9.506 -1.675 -3.475 1.00 96.12 79 ASP A CA 1
ATOM 595 C C . ASP A 1 79 ? -9.469 -0.303 -2.785 1.00 96.12 79 ASP A C 1
ATOM 597 O O . ASP A 1 79 ? -8.720 0.579 -3.196 1.00 96.12 79 ASP A O 1
ATOM 601 N N . GLY A 1 80 ? -10.203 -0.131 -1.696 1.00 96.31 80 GLY A N 1
ATOM 602 C CA . GLY A 1 80 ? -10.115 1.004 -0.796 1.00 96.31 80 GLY A CA 1
ATOM 603 C C . GLY A 1 80 ? -10.825 2.267 -1.270 1.00 96.31 80 GLY A C 1
ATOM 604 O O . GLY A 1 80 ? -11.027 3.165 -0.455 1.00 96.31 80 GLY A O 1
ATOM 605 N N . THR A 1 81 ? -11.224 2.359 -2.547 1.00 96.00 81 THR A N 1
ATOM 606 C CA . THR A 1 81 ? -11.776 3.589 -3.152 1.00 96.00 81 THR A CA 1
ATOM 607 C C . THR A 1 81 ? -12.989 4.115 -2.383 1.00 96.00 81 THR A C 1
ATOM 609 O O . THR A 1 81 ? -13.069 5.309 -2.113 1.00 96.00 81 THR A O 1
ATOM 612 N N . ALA A 1 82 ? -13.889 3.229 -1.945 1.00 95.44 82 ALA A N 1
ATOM 613 C CA . ALA A 1 82 ? -15.079 3.609 -1.179 1.00 95.44 82 ALA A CA 1
ATOM 614 C C . ALA A 1 82 ? -14.764 4.160 0.227 1.00 95.44 82 ALA A C 1
ATOM 616 O O . ALA A 1 82 ? -15.520 4.971 0.748 1.00 95.44 82 ALA A O 1
ATOM 617 N N . MET A 1 83 ? -13.650 3.732 0.828 1.00 97.81 83 MET A N 1
ATOM 618 C CA . MET A 1 83 ? -13.235 4.112 2.187 1.00 97.81 83 MET A CA 1
ATOM 619 C C . MET A 1 83 ? -12.136 5.185 2.192 1.00 97.81 83 MET A C 1
ATOM 621 O O . MET A 1 83 ? -11.642 5.565 3.251 1.00 97.81 83 MET A O 1
ATOM 625 N N . ASN A 1 84 ? -11.710 5.647 1.011 1.00 98.31 84 ASN A N 1
ATOM 626 C CA . ASN A 1 84 ? -10.564 6.533 0.808 1.00 98.31 84 ASN A CA 1
ATOM 627 C C . ASN A 1 84 ? -9.214 5.994 1.337 1.00 98.31 84 ASN A C 1
ATOM 629 O O . ASN A 1 84 ? -8.255 6.743 1.517 1.00 98.31 84 ASN A O 1
ATOM 633 N N . VAL A 1 85 ? -9.086 4.687 1.567 1.00 98.56 85 VAL A N 1
ATOM 634 C CA . VAL A 1 85 ? -7.861 4.096 2.122 1.00 98.56 85 VAL A CA 1
ATOM 635 C C . VAL A 1 85 ? -7.597 2.715 1.560 1.00 98.56 85 VAL A C 1
ATOM 637 O O . VAL A 1 85 ? -8.480 1.864 1.534 1.00 98.56 85 VAL A O 1
ATOM 640 N N . ARG A 1 86 ? -6.355 2.478 1.132 1.00 98.50 86 ARG A N 1
ATOM 641 C CA . ARG A 1 86 ? -5.901 1.200 0.584 1.00 98.50 86 ARG A CA 1
ATOM 642 C C . ARG A 1 86 ? -4.849 0.553 1.491 1.00 98.50 86 ARG A C 1
ATOM 644 O O . ARG A 1 86 ? -3.748 1.097 1.605 1.00 98.50 86 ARG A O 1
ATOM 651 N N . PRO A 1 87 ? -5.142 -0.613 2.092 1.00 98.31 87 PRO A N 1
ATOM 652 C CA . PRO A 1 87 ? -4.155 -1.425 2.793 1.00 98.31 87 PRO A CA 1
ATOM 653 C C . PRO A 1 87 ? -3.451 -2.375 1.810 1.00 98.31 87 PRO A C 1
ATOM 655 O O . PRO A 1 87 ? -3.998 -3.388 1.369 1.00 98.31 87 PRO A O 1
ATOM 658 N N . LEU A 1 88 ? -2.217 -2.041 1.448 1.00 98.50 88 LEU A N 1
ATOM 659 C CA . LEU A 1 88 ? -1.370 -2.845 0.571 1.00 98.50 88 LEU A CA 1
ATOM 660 C C . LEU A 1 88 ? -0.545 -3.822 1.395 1.00 98.50 88 LEU A C 1
ATOM 662 O O . LEU A 1 88 ? 0.131 -3.420 2.339 1.00 98.50 88 LEU A O 1
ATOM 666 N N . TYR A 1 89 ? -0.510 -5.088 1.005 1.00 98.50 89 TYR A N 1
ATOM 667 C CA . TYR A 1 89 ? 0.411 -6.029 1.614 1.00 98.50 89 TYR A CA 1
ATOM 668 C C . TYR A 1 89 ? 1.848 -5.621 1.284 1.00 98.50 89 TYR A C 1
ATOM 670 O O . TYR A 1 89 ? 2.188 -5.390 0.124 1.00 98.50 89 TYR A O 1
ATOM 678 N N . GLN A 1 90 ? 2.725 -5.577 2.288 1.00 97.56 90 GLN A N 1
ATOM 679 C CA . GLN A 1 90 ? 4.116 -5.164 2.105 1.00 97.56 90 GLN A CA 1
ATOM 680 C C . GLN A 1 90 ? 4.934 -6.085 1.181 1.00 97.56 90 GLN A C 1
ATOM 682 O O . GLN A 1 90 ? 6.100 -5.813 0.911 1.00 97.56 90 GLN A O 1
ATOM 687 N N . ARG A 1 91 ? 4.368 -7.215 0.748 1.00 97.94 91 ARG A N 1
ATOM 688 C CA . ARG A 1 91 ? 5.061 -8.276 0.028 1.00 97.94 91 ARG A CA 1
ATOM 689 C C . ARG A 1 91 ? 5.059 -8.016 -1.478 1.00 97.94 91 ARG A C 1
ATOM 691 O O . ARG A 1 91 ? 4.013 -8.021 -2.120 1.00 97.94 91 ARG A O 1
ATOM 698 N N . CYS A 1 92 ? 6.246 -7.883 -2.067 1.00 98.12 92 CYS A N 1
ATOM 699 C CA . CYS A 1 92 ? 6.418 -7.844 -3.517 1.00 98.12 92 CYS A CA 1
ATOM 700 C C . CYS A 1 92 ? 5.927 -9.163 -4.158 1.00 98.12 92 CYS A C 1
ATOM 702 O O . CYS A 1 92 ? 6.447 -10.224 -3.795 1.00 98.12 92 CYS A O 1
ATOM 704 N N . PRO A 1 9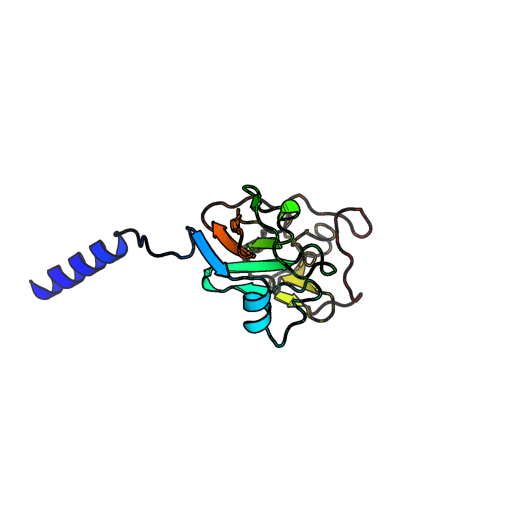3 ? 5.015 -9.125 -5.150 1.00 98.12 93 PRO A N 1
ATOM 705 C CA . PRO A 1 93 ? 4.511 -10.310 -5.857 1.00 98.12 93 PRO A CA 1
ATOM 706 C C . PRO A 1 93 ? 5.541 -11.138 -6.637 1.00 98.12 93 PRO A C 1
ATOM 708 O O . PRO A 1 93 ? 5.169 -12.151 -7.217 1.00 98.12 93 PRO A O 1
ATOM 711 N N . HIS A 1 94 ? 6.805 -10.708 -6.701 1.00 97.38 94 HIS A N 1
ATOM 712 C CA . HIS A 1 94 ? 7.890 -11.493 -7.289 1.00 97.38 94 HIS A CA 1
ATOM 713 C C . HIS A 1 94 ? 8.320 -12.637 -6.354 1.00 97.38 94 HIS A C 1
ATOM 715 O O . HIS A 1 94 ? 7.886 -13.768 -6.516 1.00 97.38 94 HIS A O 1
ATOM 721 N N . LEU A 1 95 ? 9.155 -12.328 -5.355 1.00 97.31 95 LEU A N 1
ATOM 722 C CA . LEU A 1 95 ? 9.729 -13.296 -4.406 1.00 97.31 95 LEU A CA 1
ATOM 723 C C . LEU A 1 95 ? 9.597 -12.835 -2.947 1.00 97.31 95 LEU A C 1
ATOM 725 O O . LEU A 1 95 ? 10.281 -13.327 -2.059 1.00 97.31 95 LEU A O 1
ATOM 729 N N . GLY A 1 96 ? 8.729 -11.858 -2.689 1.00 97.00 96 GLY A N 1
ATOM 730 C CA . GLY A 1 96 ? 8.338 -11.499 -1.332 1.00 97.00 96 GLY A CA 1
ATOM 731 C C . GLY A 1 96 ? 9.185 -10.460 -0.602 1.00 97.00 96 GLY A C 1
ATOM 732 O O . GLY A 1 96 ? 8.872 -10.150 0.544 1.00 97.00 96 GLY A O 1
ATOM 733 N N . CYS A 1 97 ? 10.186 -9.857 -1.251 1.00 97.56 97 CYS A N 1
ATOM 734 C CA . CYS A 1 97 ? 10.874 -8.687 -0.694 1.00 97.56 97 CYS A CA 1
ATOM 735 C C . CYS A 1 97 ? 9.888 -7.562 -0.349 1.00 97.56 97 CYS A C 1
ATOM 737 O O . CYS A 1 97 ? 8.875 -7.400 -1.029 1.00 97.56 97 CYS A O 1
ATOM 739 N N . LYS A 1 98 ? 10.218 -6.738 0.647 1.00 98.00 98 LYS A N 1
ATOM 740 C CA . LYS A 1 98 ? 9.455 -5.528 0.964 1.00 98.00 98 LYS A CA 1
ATOM 741 C C . LYS A 1 98 ? 9.873 -4.363 0.054 1.00 98.00 98 LYS A C 1
ATOM 743 O O . LYS A 1 98 ? 11.041 -3.979 0.114 1.00 98.00 98 LYS A O 1
ATOM 748 N N . PRO A 1 99 ? 8.986 -3.789 -0.782 1.00 98.12 99 PRO A N 1
ATOM 749 C CA . PRO A 1 99 ? 9.281 -2.549 -1.494 1.00 98.12 99 PRO A CA 1
ATOM 750 C C . PRO A 1 99 ? 9.435 -1.365 -0.538 1.00 98.12 99 PRO A C 1
ATOM 752 O O . PRO A 1 99 ? 8.722 -1.281 0.457 1.00 98.12 99 PRO A O 1
ATOM 755 N N . ASN A 1 100 ? 10.337 -0.438 -0.847 1.00 97.88 100 ASN A N 1
ATOM 756 C CA . ASN A 1 100 ? 10.550 0.769 -0.055 1.00 97.88 100 ASN A CA 1
ATOM 757 C C . ASN A 1 100 ? 9.811 1.955 -0.695 1.00 97.88 100 ASN A C 1
ATOM 759 O O . ASN A 1 100 ? 10.014 2.209 -1.884 1.00 97.88 100 ASN A O 1
ATOM 763 N N . PRO A 1 101 ? 8.978 2.698 0.054 1.00 97.69 101 PRO A N 1
ATOM 764 C CA . PRO A 1 101 ? 8.428 3.963 -0.421 1.00 97.69 101 PRO A CA 1
ATOM 765 C C . PRO A 1 101 ? 9.549 4.983 -0.665 1.00 97.69 101 PRO A C 1
ATOM 767 O O . PRO A 1 101 ? 10.366 5.240 0.218 1.00 97.69 101 PRO A O 1
ATOM 770 N N . CYS A 1 102 ? 9.588 5.584 -1.850 1.00 97.75 102 CYS A N 1
ATOM 771 C CA . CYS A 1 102 ? 10.578 6.586 -2.222 1.00 97.75 102 CYS A CA 1
ATOM 772 C C . CYS A 1 102 ? 10.018 8.000 -2.033 1.00 97.75 102 CYS A C 1
ATOM 774 O O . CYS A 1 102 ? 9.102 8.419 -2.741 1.00 97.75 102 CYS A O 1
ATOM 776 N N . LEU A 1 103 ? 10.598 8.775 -1.109 1.00 96.69 103 LEU A N 1
ATOM 777 C CA . LEU A 1 103 ? 10.165 10.152 -0.813 1.00 96.69 103 LEU A CA 1
ATOM 778 C C . LEU A 1 103 ? 10.224 11.085 -2.030 1.00 96.69 103 LEU A C 1
ATOM 780 O O . LEU A 1 103 ? 9.427 12.012 -2.138 1.00 96.69 103 LEU A O 1
ATOM 784 N N . LYS A 1 104 ? 11.137 10.827 -2.970 1.00 96.12 104 LYS A N 1
ATOM 785 C CA . LYS A 1 104 ? 11.344 11.677 -4.146 1.00 96.12 104 LYS A CA 1
ATOM 786 C C . LYS A 1 104 ? 10.218 11.569 -5.174 1.00 96.12 104 LYS A C 1
ATOM 788 O O . LYS A 1 104 ? 9.833 12.569 -5.772 1.00 96.12 104 LYS A O 1
ATOM 793 N N . ASN A 1 105 ? 9.718 10.359 -5.420 1.00 96.00 105 ASN A N 1
ATOM 794 C CA . ASN A 1 105 ? 8.787 10.090 -6.518 1.00 96.00 105 ASN A CA 1
ATOM 795 C C . ASN A 1 105 ? 7.452 9.465 -6.076 1.00 96.00 105 ASN A C 1
ATOM 797 O O . ASN A 1 105 ? 6.565 9.308 -6.914 1.00 96.00 105 ASN A O 1
ATOM 801 N N . PHE A 1 106 ? 7.301 9.164 -4.781 1.00 97.56 106 PHE A N 1
ATOM 802 C CA . PHE A 1 106 ? 6.131 8.562 -4.128 1.00 97.56 106 PHE A CA 1
ATOM 803 C C . PHE A 1 106 ? 5.832 7.120 -4.550 1.00 97.56 106 PHE A C 1
ATOM 805 O O . PHE A 1 106 ? 4.800 6.562 -4.185 1.00 97.56 106 PHE A O 1
ATOM 812 N N . TRP A 1 107 ? 6.727 6.493 -5.301 1.00 97.69 107 TRP A N 1
ATOM 813 C CA . TRP A 1 107 ? 6.572 5.113 -5.729 1.00 97.69 107 TRP A CA 1
ATOM 814 C C . TRP A 1 107 ? 7.160 4.139 -4.713 1.00 97.69 107 TRP A C 1
ATOM 816 O O . TRP A 1 107 ? 8.030 4.480 -3.913 1.00 97.69 107 TRP A O 1
ATOM 826 N N . LEU A 1 108 ? 6.671 2.906 -4.757 1.00 98.38 108 LEU A N 1
ATOM 827 C CA . LEU A 1 108 ? 7.201 1.776 -4.008 1.00 98.38 108 LEU A CA 1
ATOM 828 C C . LEU A 1 108 ? 8.238 1.068 -4.883 1.00 98.38 108 LEU A C 1
ATOM 830 O O . LEU A 1 108 ? 7.914 0.531 -5.944 1.00 98.38 108 LEU A O 1
ATOM 834 N N . GLU A 1 109 ? 9.490 1.055 -4.441 1.00 97.94 109 GLU A N 1
ATOM 835 C CA . GLU A 1 109 ? 10.620 0.528 -5.203 1.00 97.94 109 GLU A CA 1
ATOM 836 C C . GLU A 1 109 ? 11.225 -0.680 -4.481 1.00 97.94 109 GLU A C 1
ATOM 838 O O . GLU A 1 109 ? 11.695 -0.602 -3.347 1.00 97.94 109 GLU A O 1
ATOM 843 N N . CYS A 1 110 ? 11.168 -1.846 -5.122 1.00 97.75 110 CYS A N 1
ATOM 844 C CA . CYS A 1 110 ? 11.670 -3.095 -4.567 1.00 97.75 110 CYS A CA 1
ATOM 845 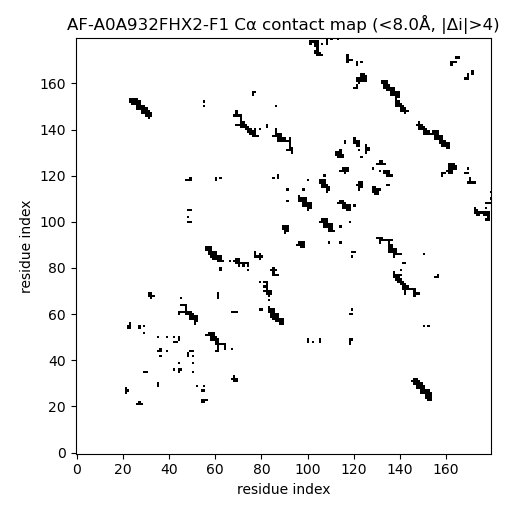C C . CYS A 1 110 ? 13.199 -3.170 -4.706 1.00 97.75 110 CYS A C 1
ATOM 847 O O . CYS A 1 110 ? 13.678 -3.332 -5.832 1.00 97.75 110 CYS A O 1
ATOM 849 N N . PRO A 1 111 ? 13.964 -3.172 -3.597 1.00 96.81 111 PRO A N 1
ATOM 850 C CA . PRO A 1 111 ? 15.427 -3.088 -3.644 1.00 96.81 111 PRO A CA 1
ATOM 851 C C . PRO A 1 111 ? 16.095 -4.352 -4.203 1.00 96.81 111 PRO A C 1
ATOM 853 O O . PRO A 1 111 ? 17.224 -4.295 -4.663 1.00 96.81 111 PRO A O 1
ATOM 856 N N . CYS A 1 112 ? 15.404 -5.497 -4.193 1.00 97.00 112 CYS A N 1
ATOM 857 C CA . CYS A 1 112 ? 15.989 -6.772 -4.614 1.00 97.00 112 CYS A CA 1
ATOM 858 C C . CYS A 1 112 ? 16.223 -6.879 -6.132 1.00 97.00 112 CYS A C 1
ATOM 860 O O . CYS A 1 112 ? 17.282 -7.308 -6.565 1.00 97.00 112 CYS A O 1
ATOM 862 N N . HIS A 1 113 ? 15.219 -6.525 -6.945 1.00 96.19 113 HIS A N 1
ATOM 863 C CA . HIS A 1 113 ? 15.252 -6.713 -8.409 1.00 96.19 113 HIS A CA 1
ATOM 864 C C . HIS A 1 113 ? 14.614 -5.536 -9.170 1.00 96.19 113 HIS A C 1
ATOM 866 O O . HIS A 1 113 ? 14.163 -5.685 -10.304 1.00 96.19 113 HIS A O 1
ATOM 872 N N . GLY A 1 114 ? 14.462 -4.382 -8.516 1.00 95.81 114 GLY A N 1
ATOM 873 C CA . GLY A 1 114 ? 13.998 -3.153 -9.158 1.00 95.81 114 GLY A CA 1
ATOM 874 C C . GLY A 1 114 ? 12.522 -3.114 -9.551 1.00 95.81 114 GLY A C 1
ATOM 875 O O . GLY A 1 114 ? 12.146 -2.311 -10.402 1.00 95.81 114 GLY A O 1
ATOM 876 N N . SER A 1 115 ? 11.668 -3.966 -8.966 1.00 97.62 115 SER A N 1
ATOM 877 C CA . SER A 1 115 ? 10.222 -3.888 -9.226 1.00 97.62 115 SER A CA 1
ATOM 878 C C . SER A 1 115 ? 9.636 -2.582 -8.701 1.00 97.62 115 SER A C 1
ATOM 880 O O . SER A 1 115 ? 9.797 -2.296 -7.518 1.00 97.62 115 SER A O 1
ATOM 882 N N . ARG A 1 116 ? 8.962 -1.807 -9.557 1.00 97.62 116 ARG A N 1
ATOM 883 C CA . ARG A 1 116 ? 8.376 -0.510 -9.177 1.00 97.62 116 ARG A CA 1
ATOM 884 C C . ARG A 1 116 ? 6.854 -0.522 -9.244 1.00 97.62 116 ARG A C 1
ATOM 886 O O . ARG A 1 116 ? 6.280 -1.034 -10.212 1.00 97.62 116 ARG A O 1
ATOM 893 N N . T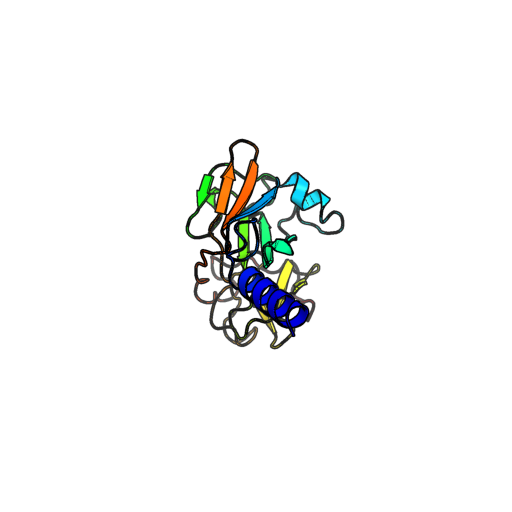YR A 1 117 ? 6.234 0.085 -8.241 1.00 98.19 117 TYR A N 1
ATOM 894 C CA . TYR A 1 117 ? 4.794 0.264 -8.132 1.00 98.19 117 TYR A CA 1
ATOM 895 C C . TYR A 1 117 ? 4.482 1.723 -7.840 1.00 98.19 117 TYR A C 1
ATOM 897 O O . TYR A 1 117 ? 5.269 2.395 -7.174 1.00 98.19 117 TYR A O 1
ATOM 905 N N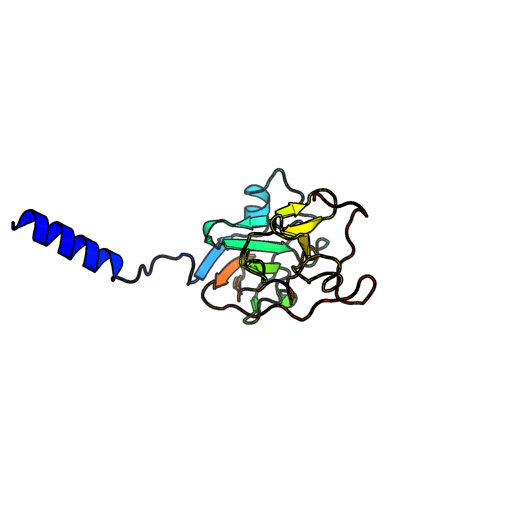 . ASP A 1 118 ? 3.337 2.209 -8.300 1.00 97.62 118 ASP A N 1
ATOM 906 C CA . ASP A 1 118 ? 2.871 3.518 -7.861 1.00 97.62 118 ASP A CA 1
ATOM 907 C C . ASP A 1 118 ? 2.519 3.521 -6.361 1.00 97.62 118 ASP A C 1
ATOM 909 O O . ASP A 1 118 ? 2.559 2.490 -5.680 1.00 97.62 118 ASP A O 1
ATOM 913 N N . ARG A 1 119 ? 2.164 4.695 -5.829 1.00 97.38 119 ARG A N 1
ATOM 914 C CA . ARG A 1 119 ? 1.825 4.838 -4.405 1.00 97.38 119 ARG A CA 1
ATOM 915 C C . ARG A 1 119 ? 0.656 3.947 -3.964 1.00 97.38 119 ARG A C 1
ATOM 917 O O . ARG A 1 119 ? 0.570 3.622 -2.790 1.00 97.38 119 ARG A O 1
ATOM 924 N N . LEU A 1 120 ? -0.227 3.540 -4.883 1.00 97.88 120 LEU A N 1
ATOM 925 C CA . LEU A 1 120 ? -1.373 2.660 -4.623 1.00 97.88 120 LEU A CA 1
ATOM 926 C C . LEU A 1 120 ? -1.104 1.195 -5.014 1.00 97.88 120 LEU A C 1
ATOM 928 O O . LEU A 1 120 ? -2.049 0.401 -5.113 1.00 97.88 120 LEU A O 1
ATOM 932 N N . GLY A 1 121 ? 0.168 0.832 -5.206 1.00 97.88 121 GLY A N 1
ATOM 933 C CA . GLY A 1 121 ? 0.627 -0.536 -5.413 1.00 97.88 121 GLY A CA 1
ATOM 934 C C . GLY A 1 121 ? 0.473 -1.055 -6.843 1.00 97.88 121 GLY A C 1
ATOM 935 O O . GLY A 1 121 ? 0.688 -2.249 -7.066 1.00 97.88 121 GLY A O 1
ATOM 936 N N . ILE A 1 122 ? 0.118 -0.213 -7.819 1.00 97.88 122 ILE A N 1
ATOM 937 C CA . ILE A 1 122 ? -0.037 -0.633 -9.217 1.00 97.88 122 ILE A CA 1
ATOM 938 C C . ILE A 1 122 ? 1.329 -0.864 -9.855 1.00 97.88 122 ILE A C 1
ATOM 940 O O . ILE A 1 122 ? 2.184 0.020 -9.853 1.00 97.88 122 ILE A O 1
ATOM 944 N N . LYS A 1 123 ? 1.544 -2.054 -10.428 1.00 97.69 123 LYS A N 1
ATOM 945 C CA . LYS A 1 123 ? 2.812 -2.415 -11.072 1.00 97.69 123 LYS A CA 1
ATOM 946 C C . LYS A 1 123 ? 3.020 -1.596 -12.341 1.00 97.69 123 LYS A C 1
ATOM 948 O O . LYS A 1 123 ? 2.251 -1.702 -13.294 1.00 97.69 123 LYS A O 1
ATOM 953 N N . ALA A 1 124 ? 4.126 -0.861 -12.376 1.00 93.81 124 ALA A N 1
ATOM 954 C CA . ALA A 1 124 ? 4.477 0.003 -13.490 1.00 93.81 124 ALA A CA 1
ATOM 955 C C . ALA A 1 124 ? 5.248 -0.737 -14.590 1.00 93.81 124 ALA A C 1
ATOM 957 O O . ALA A 1 124 ? 6.192 -1.474 -14.298 1.00 93.81 124 ALA A O 1
ATOM 958 N N . ALA A 1 125 ? 4.906 -0.469 -15.852 1.00 88.06 125 ALA A N 1
ATOM 959 C CA . ALA A 1 125 ? 5.714 -0.763 -17.042 1.00 88.06 125 ALA A CA 1
ATOM 960 C C . ALA A 1 125 ? 6.157 -2.231 -17.231 1.00 88.06 125 ALA A C 1
ATOM 962 O O . ALA A 1 125 ? 7.198 -2.482 -17.840 1.00 88.06 125 ALA A O 1
ATOM 963 N N . GLY A 1 126 ? 5.398 -3.205 -16.713 1.00 87.75 126 GLY A N 1
ATOM 964 C CA . GLY A 1 126 ? 5.720 -4.631 -16.863 1.00 87.75 126 GLY A CA 1
ATOM 965 C C . GLY A 1 126 ? 7.163 -4.955 -16.452 1.00 87.75 126 GLY A C 1
ATOM 966 O O . GLY A 1 126 ? 7.626 -4.489 -15.410 1.00 87.75 126 GLY A O 1
ATOM 967 N N . THR A 1 127 ? 7.885 -5.705 -17.285 1.00 88.50 127 THR A N 1
ATOM 968 C CA . THR A 1 127 ? 9.273 -6.139 -17.035 1.00 88.50 127 THR A CA 1
ATOM 969 C C . THR A 1 127 ? 10.314 -5.020 -17.127 1.00 88.50 127 THR A C 1
ATOM 971 O O . THR A 1 127 ? 11.424 -5.190 -16.624 1.00 88.50 127 THR A O 1
ATOM 974 N N . LYS A 1 128 ? 9.977 -3.852 -17.702 1.00 90.12 128 LYS A N 1
ATOM 975 C CA . LYS A 1 128 ? 10.897 -2.699 -17.777 1.00 90.12 128 LYS A CA 1
ATOM 976 C C . LYS A 1 128 ? 11.301 -2.202 -16.388 1.00 90.12 128 LYS A C 1
ATOM 978 O O . LYS A 1 128 ? 12.425 -1.749 -16.200 1.00 90.12 128 LYS A O 1
ATOM 983 N N . TYR A 1 129 ? 10.392 -2.288 -15.418 1.00 92.88 129 TYR A N 1
ATOM 984 C CA . TYR A 1 129 ? 10.666 -1.955 -14.021 1.00 92.88 129 TYR A CA 1
ATOM 985 C C . TYR A 1 129 ? 10.581 -3.199 -13.155 1.00 92.88 129 TYR A C 1
ATOM 987 O O . TYR A 1 129 ? 9.665 -3.316 -12.344 1.00 92.88 129 TYR A O 1
ATOM 995 N N . GLY A 1 130 ? 11.510 -4.128 -13.365 1.00 94.69 130 GLY A N 1
ATOM 996 C CA . GLY A 1 130 ? 11.693 -5.331 -12.560 1.00 94.69 130 GLY A CA 1
ATOM 997 C C . GLY A 1 130 ? 10.714 -6.477 -12.860 1.00 94.69 130 GLY A C 1
ATOM 998 O O . GLY A 1 130 ? 9.728 -6.297 -13.574 1.00 94.69 130 GLY A O 1
ATOM 999 N N . PRO A 1 131 ? 10.980 -7.669 -12.297 1.00 97.31 131 PRO A N 1
ATOM 1000 C CA . PRO A 1 131 ? 10.365 -8.930 -12.724 1.00 97.31 131 PRO A CA 1
ATOM 1001 C C . PRO A 1 131 ? 8.993 -9.241 -12.108 1.00 97.31 131 PRO A C 1
ATOM 1003 O O . PRO A 1 131 ? 8.413 -10.272 -12.436 1.00 97.31 131 PRO A O 1
ATOM 1006 N N . ALA A 1 132 ? 8.464 -8.417 -11.194 1.00 97.94 132 ALA A N 1
ATOM 1007 C CA . ALA A 1 132 ? 7.184 -8.725 -10.561 1.00 97.94 132 ALA A CA 1
ATOM 1008 C C . ALA A 1 132 ? 6.048 -8.832 -11.601 1.00 97.94 132 ALA A C 1
ATOM 1010 O O . ALA A 1 132 ? 5.842 -7.888 -12.370 1.00 97.94 132 ALA A O 1
ATOM 1011 N N . PRO A 1 133 ? 5.285 -9.942 -11.610 1.00 96.88 133 PRO A N 1
ATOM 1012 C CA . PRO A 1 133 ? 4.342 -10.237 -12.690 1.00 96.88 133 PRO A CA 1
ATOM 1013 C C . PRO A 1 133 ? 3.034 -9.437 -12.604 1.00 96.88 133 PRO A C 1
ATOM 1015 O O . PRO A 1 133 ? 2.266 -9.411 -13.560 1.00 96.88 133 PRO A O 1
ATOM 1018 N N . ARG A 1 134 ? 2.753 -8.803 -11.460 1.00 97.38 134 ARG A N 1
ATOM 1019 C CA . ARG A 1 134 ? 1.496 -8.099 -11.168 1.00 97.38 134 ARG A CA 1
ATOM 1020 C C . ARG A 1 134 ? 1.686 -7.032 -10.089 1.00 97.38 134 ARG A C 1
ATOM 1022 O O . ARG A 1 134 ? 2.754 -6.934 -9.484 1.00 97.38 134 ARG A O 1
ATOM 1029 N N . SER A 1 135 ? 0.640 -6.245 -9.867 1.00 98.19 135 SER A N 1
ATOM 1030 C CA . SER A 1 135 ? 0.521 -5.230 -8.812 1.00 98.19 135 SER A CA 1
ATOM 1031 C C . SER A 1 135 ? 0.521 -5.848 -7.415 1.00 98.19 135 SER A C 1
ATOM 1033 O O . SER A 1 135 ? 0.268 -7.046 -7.261 1.00 98.19 135 SER A O 1
ATOM 1035 N N . MET A 1 136 ? 0.802 -5.026 -6.403 1.00 98.50 136 MET A N 1
ATOM 1036 C CA . MET A 1 136 ? 0.848 -5.447 -5.002 1.00 98.50 136 MET A CA 1
ATOM 1037 C C . MET A 1 136 ? -0.503 -5.979 -4.521 1.00 98.50 136 MET A C 1
ATOM 1039 O O . MET A 1 136 ? -1.564 -5.520 -4.949 1.00 98.50 136 MET A O 1
ATOM 1043 N N . ASP A 1 137 ? -0.425 -6.961 -3.626 1.00 98.50 137 ASP A N 1
ATOM 1044 C CA . ASP A 1 137 ? -1.581 -7.562 -2.969 1.00 98.50 137 ASP A CA 1
ATOM 1045 C C . ASP A 1 137 ? -2.245 -6.581 -2.007 1.00 98.50 137 ASP A C 1
ATOM 1047 O O . ASP A 1 137 ? -1.609 -5.655 -1.501 1.00 98.50 137 ASP A O 1
ATOM 1051 N N . ARG A 1 138 ? -3.536 -6.786 -1.764 1.00 98.38 138 ARG A N 1
ATOM 1052 C CA . ARG A 1 138 ? -4.368 -5.906 -0.941 1.00 98.38 138 ARG A CA 1
ATOM 1053 C C . ARG A 1 138 ? -5.044 -6.719 0.148 1.00 98.38 138 ARG A C 1
ATOM 1055 O O . ARG A 1 138 ? -5.343 -7.895 -0.060 1.00 98.38 138 ARG A O 1
ATOM 1062 N N . PHE A 1 139 ? -5.299 -6.091 1.284 1.00 98.56 139 PHE A N 1
ATOM 1063 C CA . PHE A 1 139 ? -6.070 -6.697 2.364 1.00 98.56 139 PHE A CA 1
ATOM 1064 C C . PHE A 1 139 ? -7.506 -6.190 2.361 1.00 98.56 139 PHE A C 1
ATOM 1066 O O . PHE A 1 139 ? -7.755 -5.030 2.043 1.00 98.56 139 PHE A O 1
ATOM 1073 N N . SER A 1 140 ? -8.457 -7.029 2.763 1.00 98.00 140 SER A N 1
ATOM 1074 C CA . SER A 1 140 ? -9.794 -6.516 3.077 1.00 98.00 140 SER A CA 1
ATOM 1075 C C . SER A 1 140 ? -9.756 -5.620 4.318 1.00 98.00 140 SER A C 1
ATOM 1077 O O . SER A 1 140 ? -8.923 -5.816 5.207 1.00 98.00 140 SER A O 1
ATOM 1079 N N . ALA A 1 141 ? -10.652 -4.640 4.394 1.00 98.19 141 ALA A N 1
ATOM 1080 C CA . ALA A 1 141 ? -10.683 -3.700 5.506 1.00 98.19 141 ALA A CA 1
ATOM 1081 C C . ALA A 1 141 ? -12.079 -3.139 5.783 1.00 98.19 141 ALA A C 1
ATOM 1083 O O . ALA A 1 141 ? -13.023 -3.278 5.002 1.00 98.19 141 ALA A O 1
ATOM 1084 N N . THR A 1 142 ? -12.204 -2.513 6.944 1.00 98.44 142 THR A N 1
ATOM 1085 C CA . THR A 1 142 ? -13.402 -1.820 7.406 1.00 98.44 142 THR A CA 1
ATOM 1086 C C . THR A 1 142 ? -12.979 -0.536 8.097 1.00 98.44 142 THR A C 1
ATOM 1088 O O . THR A 1 142 ? -11.995 -0.531 8.833 1.00 98.44 142 THR A O 1
ATOM 1091 N N . VAL A 1 143 ? -13.730 0.532 7.871 1.00 98.75 143 VAL A N 1
ATOM 1092 C CA . VAL A 1 143 ? -13.627 1.789 8.608 1.00 98.75 143 VAL A CA 1
ATOM 1093 C C . VAL A 1 143 ? -14.944 1.979 9.346 1.00 98.75 143 VAL A C 1
ATOM 1095 O O . VAL A 1 143 ? -16.012 1.897 8.733 1.00 98.75 143 VAL A O 1
ATOM 1098 N N . ASP A 1 144 ? -14.888 2.165 10.661 1.00 98.44 144 ASP A N 1
ATOM 1099 C CA . ASP A 1 144 ? -16.091 2.398 11.457 1.00 98.44 144 ASP A CA 1
ATOM 1100 C C . ASP A 1 144 ? -16.580 3.855 11.372 1.00 98.44 144 ASP A C 1
ATOM 1102 O O . ASP A 1 144 ? -16.010 4.696 10.675 1.00 98.44 144 ASP A O 1
ATOM 1106 N N . LYS A 1 145 ? -17.678 4.156 12.074 1.00 97.88 145 LYS A N 1
ATOM 1107 C CA . LYS A 1 145 ? -18.294 5.492 12.096 1.00 97.88 145 LYS A CA 1
ATOM 1108 C C . LYS A 1 145 ? -17.394 6.584 12.687 1.00 97.88 145 LYS A C 1
ATOM 1110 O O . LYS A 1 145 ? -17.653 7.756 12.439 1.00 97.88 145 LYS A O 1
ATOM 1115 N N . ASP A 1 146 ? -16.390 6.201 13.472 1.00 97.38 146 ASP A N 1
ATOM 1116 C CA . ASP A 1 146 ? -15.453 7.108 14.132 1.00 97.38 146 ASP A CA 1
ATOM 1117 C C . ASP A 1 146 ? -14.162 7.266 13.298 1.00 97.38 146 ASP A C 1
ATOM 1119 O O . ASP A 1 146 ? -13.218 7.931 13.718 1.00 97.38 146 ASP A O 1
ATOM 1123 N N . GLY A 1 147 ? -14.118 6.677 12.093 1.00 97.81 147 GLY A N 1
ATOM 1124 C CA . GLY A 1 147 ? -12.984 6.755 11.174 1.00 97.81 147 GLY A CA 1
ATOM 1125 C C . GLY A 1 147 ? -11.860 5.770 11.496 1.00 97.81 147 GLY A C 1
ATOM 1126 O O . GLY A 1 147 ? -10.775 5.881 10.920 1.00 97.81 147 GLY A O 1
ATOM 1127 N N . VAL A 1 148 ? -12.083 4.805 12.394 1.00 98.44 148 VAL A N 1
ATOM 1128 C CA . VAL A 1 148 ? -11.062 3.830 12.793 1.00 98.44 148 VAL A CA 1
ATOM 1129 C C . VAL A 1 148 ? -10.958 2.730 11.743 1.00 98.44 148 VAL A C 1
ATOM 1131 O O . VAL A 1 148 ? -11.901 1.975 11.497 1.00 98.44 148 VAL A O 1
ATOM 1134 N N . LEU A 1 149 ? -9.775 2.602 11.145 1.00 98.56 149 LEU A N 1
ATOM 1135 C CA . LEU A 1 149 ? -9.454 1.556 10.185 1.00 98.56 149 LEU A CA 1
ATOM 1136 C C . LEU A 1 149 ? -9.092 0.246 10.896 1.00 98.56 149 LEU A C 1
ATOM 1138 O O . LEU A 1 149 ? -8.188 0.195 11.732 1.00 98.56 149 LEU A O 1
ATOM 1142 N N . THR A 1 150 ? -9.737 -0.841 10.479 1.00 98.25 150 THR A N 1
ATOM 1143 C CA . THR A 1 150 ? -9.375 -2.225 10.806 1.00 98.25 150 THR A CA 1
ATOM 1144 C C . THR A 1 150 ? -9.077 -2.994 9.522 1.00 98.25 150 THR A C 1
ATOM 1146 O O . THR A 1 150 ? -9.900 -3.038 8.609 1.00 98.25 150 THR A O 1
ATOM 1149 N N . VAL A 1 151 ? -7.910 -3.632 9.457 1.00 98.19 151 VAL A N 1
ATOM 1150 C CA . VAL A 1 151 ? -7.447 -4.418 8.305 1.00 98.19 151 VAL A CA 1
ATOM 1151 C C . VAL A 1 151 ? -7.504 -5.904 8.645 1.00 98.19 151 VAL A C 1
ATOM 1153 O O . VAL A 1 151 ? -6.961 -6.326 9.660 1.00 98.19 151 VAL A O 1
ATOM 1156 N N . ASP A 1 152 ? -8.135 -6.716 7.802 1.00 97.25 152 ASP A N 1
ATOM 1157 C CA . ASP A 1 152 ? -8.134 -8.176 7.930 1.00 97.25 152 ASP A CA 1
ATOM 1158 C C . ASP A 1 152 ? -7.002 -8.762 7.076 1.00 97.25 152 ASP A C 1
ATOM 1160 O O . ASP A 1 152 ? -7.116 -8.940 5.861 1.00 97.25 152 ASP A O 1
ATOM 1164 N N . THR A 1 153 ? -5.883 -9.042 7.745 1.00 96.81 153 THR A N 1
ATOM 1165 C CA . THR A 1 153 ? -4.650 -9.560 7.136 1.00 96.81 153 THR A CA 1
ATOM 1166 C C . THR A 1 153 ? -4.721 -11.049 6.785 1.00 96.81 153 THR A C 1
ATOM 1168 O O . THR A 1 153 ? -3.829 -11.562 6.110 1.00 96.81 153 THR A O 1
ATOM 1171 N N . GLY A 1 154 ? -5.791 -11.743 7.192 1.00 95.44 154 GLY A N 1
ATOM 1172 C CA . GLY A 1 154 ? -6.079 -13.119 6.785 1.00 95.44 154 GLY A CA 1
ATOM 1173 C C . GLY A 1 154 ? -6.739 -13.222 5.406 1.00 95.44 154 GLY A C 1
ATOM 1174 O O . GLY A 1 154 ? -6.802 -14.309 4.832 1.00 95.44 154 GLY A O 1
ATOM 1175 N N . LYS A 1 155 ? -7.213 -12.101 4.844 1.00 95.31 155 LYS A N 1
ATOM 1176 C CA . LYS A 1 155 ? -7.901 -12.048 3.546 1.00 95.31 155 LYS A CA 1
ATOM 1177 C C . LYS A 1 155 ? -7.119 -11.216 2.542 1.00 95.31 155 LYS A C 1
ATOM 1179 O O . LYS A 1 155 ? -7.174 -9.987 2.551 1.00 95.31 155 LYS A O 1
ATOM 1184 N N . ILE A 1 156 ? -6.406 -11.914 1.662 1.00 96.88 156 ILE A N 1
ATOM 1185 C CA . ILE A 1 156 ? -5.559 -11.315 0.631 1.00 96.88 156 ILE A CA 1
ATOM 1186 C C . ILE A 1 156 ? -6.263 -11.362 -0.724 1.00 96.88 156 ILE A C 1
ATOM 1188 O O . ILE A 1 156 ? -6.609 -12.436 -1.215 1.00 96.88 156 ILE A O 1
ATOM 1192 N N . THR A 1 157 ? -6.378 -10.204 -1.364 1.00 98.19 157 THR A N 1
ATOM 1193 C CA . THR A 1 157 ? -6.799 -10.069 -2.760 1.00 98.19 157 THR A CA 1
ATOM 1194 C C . THR A 1 157 ? -5.581 -9.826 -3.635 1.00 98.19 157 THR A C 1
ATOM 1196 O O . THR A 1 157 ? -4.763 -8.944 -3.350 1.00 98.19 157 THR A O 1
ATOM 1199 N N . LEU A 1 158 ? -5.465 -10.593 -4.722 1.00 98.06 158 LEU A N 1
ATOM 1200 C CA . LEU A 1 158 ? -4.337 -10.456 -5.634 1.00 98.06 158 LEU A CA 1
ATOM 1201 C C . LEU A 1 158 ? -4.387 -9.129 -6.392 1.00 98.06 158 LEU A C 1
ATOM 1203 O O . LEU A 1 158 ? -5.428 -8.736 -6.917 1.00 98.06 158 LEU A O 1
ATOM 1207 N N . GLY A 1 159 ? -3.243 -8.453 -6.477 1.00 96.88 159 GLY A N 1
ATOM 1208 C CA . GLY A 1 159 ? -3.138 -7.219 -7.251 1.00 96.88 159 GLY A CA 1
ATOM 1209 C C . GLY A 1 159 ? -3.346 -7.442 -8.761 1.00 96.88 159 GLY A C 1
ATOM 1210 O O . GLY A 1 159 ? -2.961 -8.494 -9.282 1.00 96.88 159 GLY A O 1
ATOM 1211 N N . PRO A 1 160 ? -3.908 -6.455 -9.488 1.00 95.94 160 PRO A N 1
ATOM 1212 C CA . PRO A 1 160 ? -4.175 -6.560 -10.925 1.00 95.94 160 PRO A CA 1
ATOM 1213 C C . PRO A 1 160 ? -2.896 -6.630 -11.770 1.00 95.94 160 PRO A C 1
ATOM 1215 O O . PRO A 1 160 ? -1.788 -6.368 -11.290 1.00 95.94 160 PRO A O 1
ATOM 1218 N N . LEU A 1 161 ? -3.054 -6.943 -13.059 1.00 95.50 161 LEU A N 1
ATOM 1219 C CA . LEU A 1 161 ? -1.952 -6.975 -14.022 1.00 95.50 161 LEU A CA 1
ATOM 1220 C C . LEU A 1 161 ? -1.234 -5.614 -14.149 1.00 95.50 161 LEU A C 1
ATOM 1222 O O . LEU A 1 161 ? -1.802 -4.578 -13.793 1.00 95.50 161 LEU A O 1
ATOM 1226 N N . PRO A 1 162 ? 0.023 -5.603 -14.630 1.00 94.31 162 PRO A N 1
ATOM 1227 C CA . PRO A 1 162 ? 0.794 -4.376 -14.790 1.00 94.31 162 PRO A CA 1
ATOM 1228 C C . PRO A 1 162 ? 0.147 -3.388 -15.761 1.00 94.31 162 PRO A C 1
ATOM 1230 O O . PRO A 1 162 ? -0.416 -3.780 -16.781 1.00 94.31 162 PRO A O 1
ATOM 1233 N N . VAL A 1 163 ? 0.324 -2.099 -15.479 1.00 93.56 163 VAL A N 1
ATOM 1234 C CA . VAL A 1 163 ? -0.154 -0.997 -16.321 1.00 93.56 163 VAL A CA 1
ATOM 1235 C C . VAL A 1 163 ? 1.042 -0.314 -16.985 1.00 93.56 163 VAL A C 1
ATOM 1237 O O . VAL A 1 163 ? 2.080 -0.064 -16.358 1.00 93.56 163 VAL A O 1
ATOM 1240 N N . ALA A 1 164 ? 0.931 -0.041 -18.286 1.00 87.62 164 ALA A N 1
ATOM 1241 C CA . ALA A 1 164 ? 1.954 0.699 -19.019 1.00 87.62 164 ALA A CA 1
ATOM 1242 C C . ALA A 1 164 ? 1.980 2.176 -18.587 1.00 87.62 164 ALA A C 1
ATOM 1244 O O . ALA A 1 164 ? 0.964 2.747 -18.198 1.00 87.62 164 ALA A O 1
ATOM 1245 N N . LEU A 1 165 ? 3.148 2.817 -18.661 1.00 83.44 165 LEU A N 1
ATOM 1246 C CA . LEU A 1 165 ? 3.272 4.232 -18.294 1.00 83.44 165 LEU A CA 1
ATOM 1247 C C . LEU A 1 165 ? 2.418 5.108 -19.215 1.00 83.44 165 LEU A C 1
ATOM 1249 O O . LEU A 1 165 ? 2.402 4.898 -20.426 1.00 83.44 165 LEU A O 1
ATOM 1253 N N . GLY A 1 166 ? 1.739 6.097 -18.633 1.00 81.06 166 GLY A N 1
ATOM 1254 C CA . GLY A 1 166 ? 0.868 7.020 -19.364 1.00 81.06 166 GLY A CA 1
ATOM 1255 C C . GLY A 1 166 ? -0.512 6.456 -19.712 1.00 81.06 166 GLY A C 1
ATOM 1256 O O . GLY A 1 166 ? -1.319 7.180 -20.283 1.00 81.06 166 GLY A O 1
ATOM 1257 N N . GLN A 1 167 ? -0.803 5.200 -19.361 1.00 87.94 167 GLN A N 1
ATOM 1258 C CA . GLN A 1 167 ? -2.155 4.653 -19.465 1.00 87.94 167 GLN A CA 1
ATOM 1259 C C . GLN A 1 167 ? -2.999 5.035 -18.239 1.00 87.94 167 GLN A C 1
ATOM 1261 O O . GLN A 1 167 ? -2.445 5.236 -17.155 1.00 87.94 167 GLN A O 1
ATOM 1266 N N . PRO A 1 168 ? -4.335 5.112 -18.368 1.00 88.06 168 PRO A N 1
ATOM 1267 C CA . PRO A 1 168 ? -5.216 5.243 -17.214 1.00 88.06 168 PRO A CA 1
ATOM 1268 C C . PRO A 1 168 ? -4.973 4.125 -16.190 1.00 88.06 168 PRO A C 1
ATOM 1270 O O . PRO A 1 168 ? -4.681 2.986 -16.554 1.00 88.06 168 PRO A O 1
ATOM 1273 N N . GLY A 1 169 ? -5.117 4.445 -14.903 1.00 86.69 169 GLY A N 1
ATOM 1274 C CA . GLY A 1 169 ? -4.999 3.461 -13.820 1.00 86.69 169 GLY A CA 1
ATOM 1275 C C . GLY A 1 169 ? -3.602 3.305 -13.215 1.00 86.69 169 GLY A C 1
ATOM 1276 O O . GLY A 1 169 ? -3.422 2.432 -12.372 1.00 86.69 169 GLY A O 1
ATOM 1277 N N . ILE A 1 170 ? -2.636 4.151 -13.589 1.00 93.19 170 ILE A N 1
ATOM 1278 C CA . ILE A 1 170 ? -1.370 4.305 -12.864 1.00 93.19 170 ILE A CA 1
ATOM 1279 C C . ILE A 1 170 ? -1.151 5.763 -12.475 1.00 93.19 170 ILE A C 1
ATOM 1281 O O . ILE A 1 170 ? -1.355 6.670 -13.281 1.00 93.19 170 ILE A O 1
ATOM 1285 N N . ILE A 1 171 ? -0.710 5.993 -11.241 1.00 94.44 171 ILE A N 1
ATOM 1286 C CA . ILE A 1 171 ? -0.355 7.329 -10.768 1.00 94.44 171 ILE A CA 1
ATOM 1287 C C . ILE A 1 171 ? 1.082 7.639 -11.211 1.00 94.44 171 ILE A C 1
ATOM 1289 O O . ILE A 1 171 ? 2.009 6.930 -10.798 1.00 94.44 171 ILE A O 1
ATOM 1293 N N . PRO A 1 172 ? 1.307 8.686 -12.031 1.00 93.44 172 PRO A N 1
ATOM 1294 C CA . PRO A 1 172 ? 2.649 9.071 -12.448 1.00 93.44 172 PRO A CA 1
ATOM 1295 C C . PRO A 1 172 ? 3.558 9.358 -11.245 1.00 93.44 172 PRO A C 1
ATOM 1297 O O . PRO A 1 172 ? 3.085 9.833 -10.209 1.00 93.44 172 PRO A O 1
ATOM 1300 N N . PRO A 1 173 ? 4.866 9.089 -11.360 1.00 94.06 173 PRO A N 1
ATOM 1301 C CA . PRO A 1 173 ? 5.795 9.412 -10.292 1.00 94.06 173 PRO A CA 1
ATOM 1302 C C . PRO A 1 173 ? 5.917 10.934 -10.148 1.00 94.06 173 PRO A C 1
ATOM 1304 O O . PRO A 1 173 ? 5.957 11.651 -11.148 1.00 94.06 173 PRO A O 1
ATOM 1307 N N . LYS A 1 174 ? 6.050 11.438 -8.914 1.00 94.56 174 LYS A N 1
ATOM 1308 C CA . LYS A 1 174 ? 6.267 12.882 -8.670 1.00 94.56 174 LYS A CA 1
ATOM 1309 C C . LYS A 1 174 ? 7.607 13.393 -9.223 1.00 94.56 174 LYS A C 1
ATOM 1311 O O . LYS A 1 174 ? 7.785 14.592 -9.405 1.00 94.56 174 LYS A O 1
ATOM 1316 N N . SER A 1 175 ? 8.552 12.492 -9.492 1.00 94.00 175 SER A N 1
ATOM 1317 C CA . SER A 1 175 ? 9.868 12.798 -10.053 1.00 94.00 175 SER A CA 1
ATOM 1318 C C . SER A 1 175 ? 10.264 11.736 -11.083 1.00 94.00 175 SER A C 1
ATOM 1320 O O . SER A 1 175 ? 9.995 10.555 -10.856 1.00 94.00 175 SER A O 1
ATOM 1322 N N . PRO A 1 176 ? 10.948 12.098 -12.187 1.00 88.88 176 PRO A N 1
ATOM 1323 C CA . PRO A 1 176 ? 11.423 11.126 -13.179 1.00 88.88 176 PRO A CA 1
ATOM 1324 C C . PRO A 1 176 ? 12.495 10.170 -12.628 1.00 88.88 176 PRO A C 1
ATOM 1326 O O . PRO A 1 176 ? 12.735 9.105 -13.194 1.00 88.88 176 PRO A O 1
ATOM 1329 N N . THR A 1 177 ? 13.145 10.542 -11.525 1.00 90.50 177 THR A N 1
ATOM 1330 C CA . THR A 1 177 ? 14.199 9.754 -10.874 1.00 90.50 177 THR A CA 1
ATOM 1331 C C . THR A 1 177 ? 13.675 9.056 -9.624 1.00 90.50 177 THR A C 1
ATOM 1333 O O . THR A 1 177 ? 13.019 9.696 -8.800 1.00 90.50 177 THR A O 1
ATOM 1336 N N . GLY A 1 178 ? 13.999 7.770 -9.490 1.00 89.94 178 GLY A N 1
ATOM 1337 C CA . GLY A 1 178 ? 13.703 6.959 -8.310 1.00 89.94 178 GLY A CA 1
ATOM 1338 C C . GLY A 1 178 ? 14.705 7.126 -7.174 1.00 89.94 178 GLY A C 1
ATOM 1339 O O . GLY A 1 178 ? 15.574 8.001 -7.218 1.00 89.94 178 GLY A O 1
ATOM 1340 N N . CYS A 1 179 ? 14.550 6.284 -6.159 1.00 93.31 179 CYS A N 1
ATOM 1341 C CA . CYS A 1 179 ? 15.464 6.135 -5.031 1.00 93.31 179 CYS A CA 1
ATOM 1342 C C . CYS A 1 179 ? 16.418 4.938 -5.205 1.00 93.31 179 CYS A C 1
ATOM 1344 O O . CYS A 1 179 ? 17.374 4.827 -4.438 1.00 93.31 179 CYS A O 1
ATOM 1346 N N . ILE A 1 180 ? 16.166 4.071 -6.196 1.00 88.81 180 ILE A N 1
ATOM 1347 C CA . ILE A 1 180 ? 17.058 2.991 -6.653 1.00 88.81 180 ILE A CA 1
ATOM 1348 C C . ILE A 1 180 ? 17.530 3.183 -8.094 1.00 88.81 180 ILE A C 1
ATOM 1350 O O . ILE A 1 180 ? 16.740 3.704 -8.927 1.00 88.81 180 ILE A O 1
#

Foldseek 3Di:
DVVVCCVVVVVVCVVPDPPPPDFALFKDWDFWLVSQCVVVVVAPQLQFQFGQDDRHQWTKTQQDSVDSTFAFDWFLQQLRPNRRIGTFRQAQQPHGAGFDQFRQFSWGFGPPFQFIAHSNFATEADPVRGPRQTGTKTFIWGAHPVRIIMTTNSRIHDGGGHDYPPDPPGDGTNDPDTPD

Secondary structure (DSSP, 8-state):
-HHHHHHHHHHHHHHHS---SS-TTSEEEEE-HHHHHHHTTTS-GGGTPPEEETTTTEEEEES-TTS-SPPSEEESS---GGGTEEEEESS-TTT-PPPEE-TTT--EE-TTT--EE-TT-PBBSGGGG-S--SPPPEEEEEE-TT--EEEEEEEEEPPPPPB-TTSTT-PPPSSSS---

pLDDT: mean 93.59, std 7.8, range [56.81, 98.75]

Radius of gyration: 18.44 Å; Cα contacts (8 Å, |Δi|>4): 428; chains: 1; bounding box: 35×52×55 Å

Sequence (180 aa):
MALWLTEVLGGTLNFLWPNLSGGFGGKVVIGTFDDVKLMNSTLPIAEGFPSYVQNAHAFIVLIDPSRQEFLPGTDTTGDGTAMN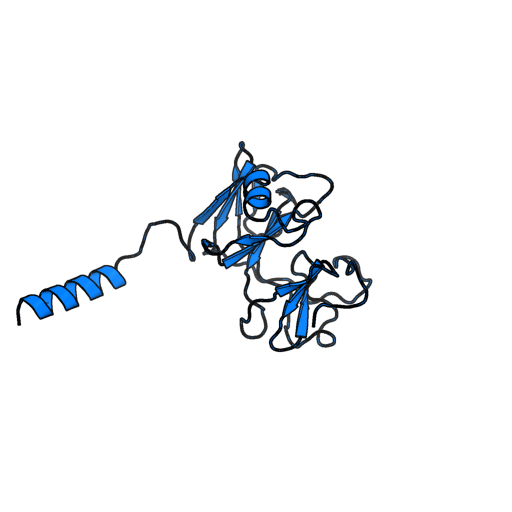VRPLYQRCPHLGCKPNPCLKNFWLECPCHGSRYDRLGIKAAGTKYGPAPRSMDRFSATVDKDGVLTVDTGKITLGPLPVALGQPGIIPPKSPTGCI